Protein AF-A0A970XY81-F1 (afdb_monomer_lite)

pLDDT: mean 92.95, std 6.96, range [43.53, 98.56]

Secondary structure (DSSP, 8-state):
-PPPHHHHHHHHHHHHHHHHHHTTT--HHHHT-HHHHHHIIIIISHHHHHHHH-TT--HHHHHHHHS--TTTHHHHSTTHHHHHHHHHH--TTSSSTTHHHHHHTS-HHHHHHHHTSGGGG-HHHHHHHHHHHHHHHHH-TTS--HHHHHHHHHHHHHHTTTS-GGGS-HHHHHHHHHHHHHHHTT-

Foldseek 3Di:
DQDDQQVVLVVLLVLLVVLQVVCVPDDVVNLVPFVVLLCCCVPVCVVVLCVRAVPVHDPVLCPLQNTQDPPLSLCRHVRSVSNLLCVLQADPPDPDRCQLSCLCSVGPLSVCLQCVAPCNVPSQLSNLLSLLSSVLCVVCVPDDCNVLSNVLSVVVSVVVVVDVCNPPGSVVSNVSSNVSSCVVVVD

Structure (mmCIF, N/CA/C/O backbone):
data_AF-A0A970XY81-F1
#
_entry.id   AF-A0A970XY81-F1
#
loop_
_atom_site.group_PDB
_atom_site.id
_atom_site.type_symbol
_atom_site.label_atom_id
_atom_site.label_alt_id
_atom_site.label_comp_id
_atom_site.label_asym_id
_atom_site.label_entity_id
_atom_site.label_seq_id
_atom_site.pdbx_PDB_ins_code
_atom_site.Cartn_x
_atom_site.Cartn_y
_atom_site.Cartn_z
_atom_site.occupancy
_atom_site.B_iso_or_equiv
_atom_site.auth_seq_id
_atom_site.auth_comp_id
_atom_site.auth_asym_id
_atom_site.auth_atom_id
_atom_site.pdbx_PDB_model_num
ATOM 1 N N . PRO A 1 1 ? 12.210 19.834 -12.069 1.00 43.53 1 PRO A N 1
ATOM 2 C CA . PRO A 1 1 ? 11.728 20.157 -10.705 1.00 43.53 1 PRO A CA 1
ATOM 3 C C . PRO A 1 1 ? 11.113 18.909 -10.079 1.00 43.53 1 PRO A C 1
ATOM 5 O O . PRO A 1 1 ? 10.246 18.303 -10.700 1.00 43.53 1 PRO A O 1
ATOM 8 N N . ASN A 1 2 ? 11.584 18.504 -8.900 1.00 57.25 2 ASN A N 1
ATOM 9 C CA . ASN A 1 2 ? 10.998 17.370 -8.189 1.00 57.25 2 ASN A CA 1
ATOM 10 C C . ASN A 1 2 ? 9.543 17.688 -7.819 1.00 57.25 2 ASN A C 1
ATOM 12 O O . ASN A 1 2 ? 9.293 18.716 -7.192 1.00 57.25 2 ASN A O 1
ATOM 16 N N . ALA A 1 3 ? 8.608 16.815 -8.202 1.00 67.06 3 ALA A N 1
ATOM 17 C CA . ALA A 1 3 ? 7.203 16.932 -7.818 1.00 67.06 3 ALA A CA 1
ATOM 18 C C . ALA A 1 3 ? 7.053 16.943 -6.286 1.00 67.06 3 ALA A C 1
ATOM 20 O O . ALA A 1 3 ? 7.795 16.251 -5.571 1.00 67.06 3 ALA A O 1
ATOM 21 N N . SER A 1 4 ? 6.088 17.716 -5.793 1.00 79.06 4 SER A N 1
ATOM 22 C CA . SER A 1 4 ? 5.695 17.739 -4.383 1.00 79.06 4 SER A CA 1
ATOM 23 C C . SER A 1 4 ? 5.165 16.372 -3.936 1.00 79.06 4 SER A C 1
ATOM 25 O O . SER A 1 4 ? 4.730 15.548 -4.745 1.00 79.06 4 SER A O 1
ATOM 27 N N . ASP A 1 5 ? 5.181 16.101 -2.630 1.00 77.12 5 ASP A N 1
ATOM 28 C CA . ASP A 1 5 ? 4.699 14.814 -2.113 1.00 77.12 5 ASP A CA 1
ATOM 29 C C . ASP A 1 5 ? 3.199 14.596 -2.345 1.00 77.12 5 ASP A C 1
ATOM 31 O O . ASP A 1 5 ? 2.767 13.453 -2.519 1.00 77.12 5 ASP A O 1
ATOM 35 N N . THR A 1 6 ? 2.426 15.681 -2.422 1.00 82.12 6 THR A N 1
ATOM 36 C CA . THR A 1 6 ? 1.007 15.658 -2.790 1.00 82.12 6 THR A CA 1
ATOM 37 C C . THR A 1 6 ? 0.818 15.231 -4.243 1.00 82.12 6 THR A C 1
ATOM 39 O O . THR A 1 6 ? 0.043 14.317 -4.507 1.00 82.12 6 THR A O 1
ATOM 42 N N . GLU A 1 7 ? 1.568 15.819 -5.182 1.00 86.88 7 GLU A N 1
ATOM 43 C CA . GLU A 1 7 ? 1.521 15.429 -6.601 1.00 86.88 7 GLU A CA 1
ATOM 44 C C . GLU A 1 7 ? 1.921 13.964 -6.783 1.00 86.88 7 GLU A C 1
ATOM 46 O O . GLU A 1 7 ? 1.237 13.210 -7.469 1.00 86.88 7 GLU A O 1
ATOM 51 N N . LYS A 1 8 ? 2.970 13.512 -6.086 1.00 86.69 8 LYS A N 1
ATOM 52 C CA . LYS A 1 8 ? 3.377 12.102 -6.121 1.00 86.69 8 LYS A CA 1
ATOM 53 C C . LYS A 1 8 ? 2.285 11.169 -5.605 1.00 86.69 8 LYS A C 1
ATOM 55 O O . LYS A 1 8 ? 2.076 10.123 -6.212 1.00 86.69 8 LYS A O 1
ATOM 60 N N . SER A 1 9 ? 1.610 11.524 -4.513 1.00 88.75 9 SER A N 1
ATOM 61 C CA . SER A 1 9 ? 0.533 10.700 -3.948 1.00 88.75 9 SER A CA 1
ATOM 62 C C . SER A 1 9 ? -0.672 10.644 -4.897 1.00 88.75 9 SER A C 1
ATOM 64 O O . SER A 1 9 ? -1.245 9.577 -5.112 1.00 88.75 9 SER A O 1
ATOM 66 N N . GLN A 1 10 ? -0.985 11.763 -5.558 1.00 92.69 10 GLN A N 1
ATOM 67 C CA . GLN A 1 10 ? -2.021 11.827 -6.588 1.00 92.69 10 GLN A CA 1
ATOM 68 C C . GLN A 1 10 ? -1.675 10.970 -7.816 1.00 92.69 10 GLN A C 1
ATOM 70 O O . GLN A 1 10 ? -2.526 10.226 -8.307 1.00 92.69 10 GLN A O 1
ATOM 75 N N . ASP A 1 11 ? -0.427 11.023 -8.287 1.00 94.12 11 ASP A N 1
ATOM 76 C CA . ASP A 1 11 ? 0.050 10.153 -9.363 1.00 94.12 11 ASP A CA 1
ATOM 77 C C . ASP A 1 11 ? -0.045 8.678 -8.968 1.00 94.12 11 ASP A C 1
ATOM 79 O O . ASP A 1 11 ? -0.472 7.854 -9.773 1.00 94.12 11 ASP A O 1
ATOM 83 N N . ASP A 1 12 ? 0.351 8.318 -7.742 1.00 95.31 12 ASP A N 1
ATOM 84 C CA . ASP A 1 12 ? 0.260 6.937 -7.257 1.00 95.31 12 ASP A CA 1
ATOM 85 C C . ASP A 1 12 ? -1.199 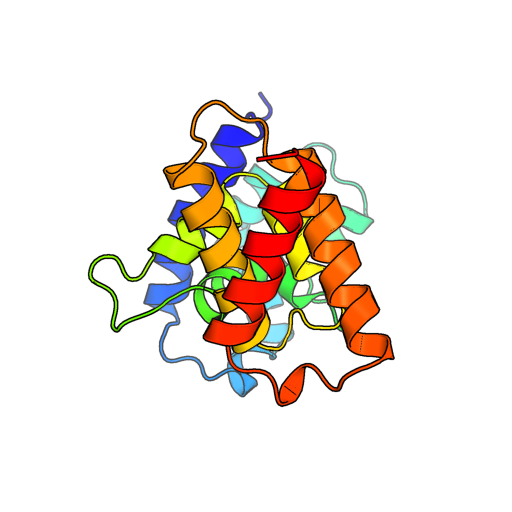6.470 -7.231 1.00 95.31 12 ASP A C 1
ATOM 87 O O . ASP A 1 12 ? -1.467 5.327 -7.596 1.00 95.31 12 ASP A O 1
ATOM 91 N N . LEU A 1 13 ? -2.153 7.340 -6.880 1.00 97.44 13 LEU A N 1
ATOM 92 C CA . LEU A 1 13 ? -3.580 7.016 -6.910 1.00 97.44 13 LEU A CA 1
ATOM 93 C C . LEU A 1 13 ? -4.068 6.740 -8.334 1.00 97.44 13 LEU A C 1
ATOM 95 O O . LEU A 1 13 ? -4.692 5.707 -8.579 1.00 97.44 13 LEU A O 1
ATOM 99 N N . VAL A 1 14 ? -3.765 7.631 -9.280 1.00 97.75 14 VAL A N 1
ATOM 100 C CA . VAL A 1 14 ? -4.150 7.457 -10.691 1.00 97.75 14 VAL A CA 1
ATOM 101 C C . VAL A 1 14 ? -3.512 6.194 -11.269 1.00 97.75 14 VAL A C 1
ATOM 103 O O . VAL A 1 14 ? -4.204 5.360 -11.855 1.00 97.75 14 VAL A O 1
ATOM 106 N N . ASN A 1 15 ? -2.212 6.006 -11.048 1.00 97.81 15 ASN A N 1
ATOM 107 C CA . ASN A 1 15 ? -1.475 4.854 -11.558 1.00 97.81 15 ASN A CA 1
ATOM 108 C C . ASN A 1 15 ? -1.926 3.541 -10.903 1.00 97.81 15 ASN A C 1
ATOM 110 O O . ASN A 1 15 ? -1.983 2.519 -11.581 1.00 97.81 15 ASN A O 1
ATOM 114 N N . THR A 1 16 ? -2.301 3.559 -9.620 1.00 98.44 16 THR A N 1
ATOM 115 C CA . THR A 1 16 ? -2.892 2.405 -8.922 1.00 98.44 16 THR A CA 1
ATOM 116 C C . THR A 1 16 ? -4.211 2.001 -9.566 1.00 98.44 16 THR A C 1
ATOM 118 O O . THR A 1 16 ? -4.383 0.826 -9.885 1.00 98.44 16 THR A O 1
ATOM 121 N N . LYS A 1 17 ? -5.113 2.963 -9.819 1.00 98.38 17 LYS A N 1
ATOM 122 C CA . LYS A 1 17 ? -6.397 2.696 -10.488 1.00 98.38 17 LYS A CA 1
ATOM 123 C C . LYS A 1 17 ? -6.175 2.059 -11.864 1.00 98.38 17 LYS A C 1
ATOM 125 O O . LYS A 1 17 ? -6.703 0.984 -12.133 1.00 98.38 17 LYS A O 1
ATOM 130 N N . LEU A 1 18 ? -5.320 2.669 -12.689 1.00 98.25 18 LEU A N 1
ATOM 131 C CA . LEU A 1 18 ? -5.010 2.186 -14.039 1.00 98.25 18 LEU A CA 1
ATOM 132 C C . LEU A 1 18 ? -4.363 0.796 -14.039 1.00 98.25 18 LEU A C 1
ATOM 134 O O . LEU A 1 18 ? -4.809 -0.096 -14.761 1.00 98.25 18 LEU A O 1
ATOM 138 N N . LEU A 1 19 ? -3.309 0.602 -13.240 1.00 98.38 19 LEU A N 1
ATOM 139 C CA . LEU A 1 19 ? -2.558 -0.649 -13.244 1.00 98.38 19 LEU A CA 1
ATOM 140 C C . LEU A 1 19 ? -3.380 -1.794 -12.650 1.00 98.38 19 LEU A C 1
ATOM 142 O O . LEU A 1 19 ? -3.388 -2.892 -13.206 1.00 98.38 19 LEU A O 1
ATOM 146 N N . TYR A 1 20 ? -4.072 -1.557 -11.534 1.00 98.31 20 TYR A N 1
ATOM 147 C CA . TYR A 1 20 ? -4.880 -2.600 -10.918 1.00 98.31 20 TYR A CA 1
ATOM 148 C C . TYR A 1 20 ? -6.058 -2.996 -11.806 1.00 98.31 20 TYR A C 1
ATOM 150 O O . TYR A 1 20 ? -6.298 -4.189 -11.943 1.00 98.31 20 TYR A O 1
ATOM 158 N N . ASP A 1 21 ? -6.739 -2.058 -12.477 1.00 97.75 21 ASP A N 1
ATOM 159 C CA . ASP A 1 21 ? -7.804 -2.422 -13.422 1.00 97.75 21 ASP A CA 1
ATOM 160 C C . ASP A 1 21 ? -7.266 -3.187 -14.645 1.00 97.75 21 ASP A C 1
ATOM 162 O O . ASP A 1 21 ? -7.872 -4.178 -15.054 1.00 97.75 21 ASP A O 1
ATOM 166 N N . ALA A 1 22 ? -6.100 -2.810 -15.184 1.00 97.75 22 ALA A N 1
ATOM 167 C CA . ALA A 1 22 ? -5.477 -3.517 -16.310 1.00 97.75 22 ALA A CA 1
ATOM 168 C C . ALA A 1 22 ? -5.061 -4.961 -15.967 1.00 97.75 22 ALA A C 1
ATOM 170 O O . ALA A 1 22 ? -5.100 -5.844 -16.822 1.00 97.75 22 ALA A O 1
ATOM 171 N N . PHE A 1 23 ? -4.681 -5.210 -14.712 1.00 97.31 23 PHE A N 1
ATOM 172 C CA . PHE A 1 23 ? -4.215 -6.510 -14.220 1.00 97.31 23 PHE A CA 1
ATOM 173 C C . PHE A 1 23 ? -5.152 -7.116 -13.163 1.00 97.31 23 PHE A C 1
ATOM 175 O O . PHE A 1 23 ? -4.732 -7.930 -12.337 1.00 97.31 23 PHE A O 1
ATOM 182 N N . LYS A 1 24 ? -6.435 -6.739 -13.175 1.00 95.25 24 LYS A N 1
ATOM 183 C CA . LYS A 1 24 ? -7.404 -7.080 -12.117 1.00 95.25 24 LYS A CA 1
ATOM 184 C C . LYS A 1 24 ? -7.677 -8.572 -11.991 1.00 95.25 24 LYS A C 1
ATOM 186 O O . LYS A 1 24 ? -8.076 -9.053 -10.937 1.00 95.25 24 LYS A O 1
ATOM 191 N N . THR A 1 25 ? -7.466 -9.304 -13.080 1.00 96.50 25 THR A N 1
ATOM 192 C CA . THR A 1 25 ? -7.660 -10.753 -13.155 1.00 96.50 25 THR A CA 1
ATOM 193 C C . THR A 1 25 ? -6.488 -11.544 -12.581 1.00 96.50 25 THR A C 1
ATOM 195 O O . THR A 1 25 ? -6.582 -12.767 -12.486 1.00 96.50 25 THR A O 1
ATOM 198 N N . LEU A 1 26 ? -5.374 -10.891 -12.223 1.00 97.19 26 LEU A N 1
ATOM 199 C CA . LEU A 1 26 ? -4.268 -11.574 -11.567 1.00 97.19 26 LEU A CA 1
ATOM 200 C C . LEU A 1 26 ? -4.707 -12.103 -10.205 1.00 97.19 26 LEU A C 1
ATOM 202 O O . LEU A 1 26 ? -5.242 -11.383 -9.363 1.00 97.19 26 LEU A O 1
ATOM 206 N N . THR A 1 27 ? -4.409 -13.373 -9.962 1.00 96.25 27 THR A N 1
ATOM 207 C CA . THR A 1 27 ? -4.491 -13.932 -8.615 1.00 96.25 27 THR A CA 1
ATOM 208 C C . THR A 1 27 ? -3.324 -13.425 -7.763 1.00 96.25 27 THR A C 1
ATOM 210 O O . THR A 1 27 ? -2.255 -13.116 -8.300 1.00 96.25 27 THR A O 1
ATOM 213 N N . PRO A 1 28 ? -3.453 -13.418 -6.426 1.00 94.06 28 PRO A N 1
ATOM 214 C CA . PRO A 1 28 ? -2.356 -13.036 -5.534 1.00 94.06 28 PRO A CA 1
ATOM 215 C C . PRO A 1 28 ? -1.119 -13.900 -5.756 1.00 94.06 28 PRO A C 1
ATOM 217 O O . PRO A 1 28 ? -0.001 -13.399 -5.765 1.00 94.06 28 PRO A 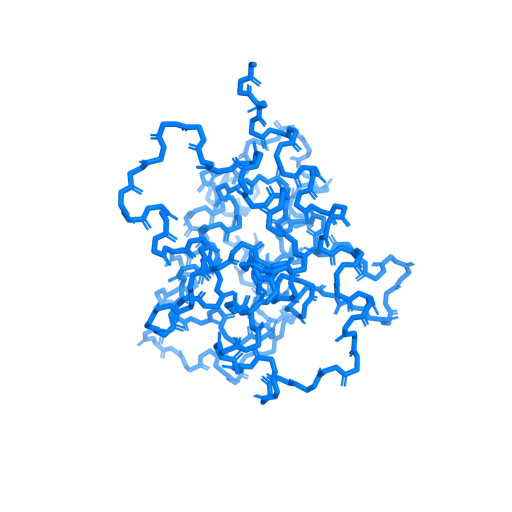O 1
ATOM 220 N N . LEU A 1 29 ? -1.322 -15.195 -6.023 1.00 94.56 29 LEU A N 1
ATOM 221 C CA . LEU A 1 29 ? -0.241 -16.119 -6.341 1.00 94.56 29 LEU A CA 1
ATOM 222 C C . LEU A 1 29 ? 0.531 -15.661 -7.586 1.00 94.56 29 LEU A C 1
ATOM 224 O O . LEU A 1 29 ? 1.754 -15.568 -7.547 1.00 94.56 29 LEU A O 1
ATOM 228 N N . GLN A 1 30 ? -0.156 -15.296 -8.669 1.00 96.44 30 GLN A N 1
ATOM 229 C CA . GLN A 1 30 ? 0.509 -14.772 -9.868 1.00 96.44 30 GLN A CA 1
ATOM 230 C C . GLN A 1 30 ? 1.182 -13.420 -9.602 1.00 96.44 30 GLN A C 1
ATOM 232 O O . GLN A 1 30 ? 2.313 -13.199 -10.033 1.00 96.44 30 GLN A O 1
ATOM 237 N N . ALA A 1 31 ? 0.529 -12.543 -8.840 1.00 95.81 31 ALA A N 1
ATOM 238 C CA . ALA A 1 31 ? 1.046 -11.227 -8.484 1.00 95.81 31 ALA A CA 1
ATOM 239 C C . ALA A 1 31 ? 2.232 -11.263 -7.502 1.00 95.81 31 ALA A C 1
ATOM 241 O O . ALA A 1 31 ? 2.873 -10.240 -7.280 1.00 95.81 31 ALA A O 1
ATOM 242 N N . THR A 1 32 ? 2.590 -12.419 -6.939 1.00 94.44 32 THR A N 1
ATOM 243 C CA . THR A 1 32 ? 3.858 -12.585 -6.200 1.00 94.44 32 THR A CA 1
ATOM 244 C C . THR A 1 32 ? 5.050 -12.910 -7.110 1.00 94.44 32 THR A C 1
ATOM 246 O O . THR A 1 32 ? 6.191 -12.944 -6.645 1.00 94.44 32 THR A O 1
ATOM 249 N N . ASN A 1 33 ? 4.839 -13.104 -8.420 1.00 95.75 33 ASN A N 1
ATOM 250 C CA . ASN A 1 33 ? 5.920 -13.364 -9.368 1.00 95.75 33 ASN A CA 1
ATOM 251 C C . ASN A 1 33 ? 6.823 -12.130 -9.560 1.00 95.75 33 ASN A C 1
ATOM 253 O O . ASN A 1 33 ? 6.566 -11.251 -10.385 1.00 95.75 33 ASN A O 1
ATOM 257 N N . LYS A 1 34 ? 7.952 -12.119 -8.846 1.00 96.75 34 LYS A N 1
ATOM 258 C CA . LYS A 1 34 ? 8.971 -11.059 -8.900 1.00 96.75 34 LYS A CA 1
ATOM 259 C C . LYS A 1 34 ? 9.525 -10.764 -10.297 1.00 96.75 34 LYS A C 1
ATOM 261 O O . LYS A 1 34 ? 9.898 -9.623 -10.577 1.00 96.75 34 LYS A O 1
ATOM 266 N N . TYR A 1 35 ? 9.605 -11.770 -11.167 1.00 96.88 35 TYR A N 1
ATOM 267 C CA . TYR A 1 35 ? 10.195 -11.619 -12.498 1.00 96.88 35 TYR A CA 1
ATOM 268 C C . TYR A 1 35 ? 9.271 -10.844 -13.431 1.00 96.88 35 TYR A C 1
ATOM 270 O O . TYR A 1 35 ? 9.752 -10.019 -14.202 1.00 96.88 35 TYR A O 1
ATOM 278 N N . MET A 1 36 ? 7.956 -11.047 -13.306 1.00 97.62 36 MET A N 1
ATOM 279 C CA . MET A 1 36 ? 6.956 -10.296 -14.062 1.00 97.62 36 MET A CA 1
ATOM 280 C C . MET A 1 36 ? 7.070 -8.800 -13.761 1.00 97.62 36 MET A C 1
ATOM 282 O O . MET A 1 36 ? 7.231 -7.998 -14.675 1.00 97.62 36 MET A O 1
ATOM 286 N N . TRP A 1 37 ? 7.078 -8.423 -12.480 1.00 98.12 37 TRP A N 1
ATOM 287 C CA . TRP A 1 37 ? 7.189 -7.018 -12.081 1.00 98.12 37 TRP A CA 1
ATOM 288 C C . TRP A 1 37 ? 8.525 -6.392 -12.453 1.00 98.12 37 TRP A C 1
ATOM 290 O O . TRP A 1 37 ? 8.564 -5.254 -12.916 1.00 98.12 37 TRP A O 1
ATOM 300 N N . SER A 1 38 ? 9.616 -7.148 -12.310 1.00 98.19 38 SER A N 1
ATOM 301 C CA . SER A 1 38 ? 10.936 -6.676 -12.725 1.00 98.19 38 SER A CA 1
ATOM 302 C C . SER A 1 38 ? 10.972 -6.441 -14.239 1.00 98.19 38 SER A C 1
ATOM 304 O O . SER A 1 38 ? 11.421 -5.387 -14.676 1.00 98.19 38 SER A O 1
ATOM 306 N N . TYR A 1 39 ? 10.434 -7.358 -15.048 1.00 98.56 39 TYR A N 1
ATOM 307 C CA . TYR A 1 39 ? 10.325 -7.176 -16.498 1.00 98.56 39 TYR A CA 1
ATOM 308 C C . TYR A 1 39 ? 9.490 -5.942 -16.861 1.00 98.56 39 TYR A C 1
ATOM 310 O O . TYR A 1 39 ? 9.932 -5.111 -17.654 1.00 98.56 39 TYR A O 1
ATOM 318 N N . LEU A 1 40 ? 8.317 -5.778 -16.242 1.00 98.44 40 LEU A N 1
ATOM 319 C CA . LEU A 1 40 ? 7.457 -4.618 -16.477 1.00 98.44 40 LEU A CA 1
ATOM 320 C C . LEU A 1 40 ? 8.172 -3.304 -16.138 1.00 98.44 40 LEU A C 1
ATOM 322 O O . LEU A 1 40 ? 8.101 -2.367 -16.926 1.00 98.44 40 LEU A O 1
ATOM 326 N N . ALA A 1 41 ? 8.913 -3.249 -15.029 1.00 98.38 41 ALA A N 1
ATOM 327 C CA . ALA A 1 41 ? 9.683 -2.069 -14.639 1.00 98.38 41 ALA A CA 1
ATOM 328 C C . ALA A 1 41 ? 10.855 -1.768 -15.594 1.00 98.38 41 ALA A C 1
ATOM 330 O O . ALA A 1 41 ? 11.146 -0.605 -15.853 1.00 98.38 41 ALA A O 1
ATOM 331 N N . HIS A 1 42 ? 11.527 -2.792 -16.129 1.00 98.19 42 HIS A N 1
ATOM 332 C CA . HIS A 1 42 ? 12.694 -2.617 -17.003 1.00 98.19 42 HIS A CA 1
ATOM 333 C C . HIS A 1 42 ? 12.351 -2.373 -18.471 1.00 98.19 42 HIS A C 1
ATOM 335 O O . HIS A 1 42 ? 13.156 -1.771 -19.181 1.00 98.19 42 HIS A O 1
ATOM 341 N N . VAL A 1 43 ? 11.217 -2.895 -18.939 1.00 98.25 43 VAL A N 1
ATOM 342 C CA . VAL A 1 43 ? 10.906 -2.981 -20.370 1.00 98.25 43 VAL A CA 1
ATOM 343 C C . VAL A 1 43 ? 9.656 -2.188 -20.710 1.00 98.25 43 VAL A C 1
ATOM 345 O O . VAL A 1 43 ? 9.728 -1.269 -21.516 1.00 98.25 43 VAL A O 1
ATOM 348 N N . VAL A 1 44 ? 8.519 -2.513 -20.092 1.00 98.12 44 VAL A N 1
ATOM 349 C CA . VAL A 1 44 ? 7.217 -1.954 -20.497 1.00 98.12 44 VAL A CA 1
ATOM 350 C C . VAL A 1 44 ? 7.016 -0.536 -19.966 1.00 98.12 44 VAL A C 1
ATOM 352 O O . VAL A 1 44 ? 6.599 0.349 -20.702 1.00 98.12 44 VAL A O 1
ATOM 355 N N . PHE A 1 45 ? 7.348 -0.306 -18.697 1.00 98.12 45 PHE A N 1
ATOM 356 C CA . PHE A 1 45 ? 7.145 0.966 -17.998 1.00 98.12 45 PHE A CA 1
ATOM 357 C C . PHE A 1 45 ? 8.466 1.655 -17.645 1.00 98.12 45 PHE A C 1
ATOM 359 O O . PHE A 1 45 ? 8.524 2.469 -16.725 1.00 98.12 45 PHE A O 1
ATOM 366 N N . LYS A 1 46 ? 9.538 1.330 -18.375 1.00 97.81 46 LYS A N 1
ATOM 367 C CA . LYS A 1 46 ? 10.894 1.826 -18.120 1.00 97.81 46 LYS A CA 1
ATOM 368 C C . LYS A 1 46 ? 10.946 3.345 -17.994 1.00 97.81 46 LYS A C 1
ATOM 370 O O . LYS A 1 46 ? 11.525 3.856 -17.039 1.00 97.81 46 LYS A O 1
ATOM 375 N N . ASP A 1 47 ? 10.320 4.053 -18.928 1.00 97.44 47 ASP A N 1
ATOM 376 C CA . ASP A 1 47 ? 10.382 5.514 -18.981 1.00 97.44 47 ASP A CA 1
ATOM 377 C C . ASP A 1 47 ? 9.689 6.156 -17.776 1.00 97.44 47 ASP A C 1
ATOM 379 O O . ASP A 1 47 ? 10.207 7.115 -17.208 1.00 97.44 47 ASP A O 1
ATOM 383 N N . TYR A 1 48 ? 8.579 5.572 -17.313 1.00 96.12 48 TYR A N 1
ATOM 384 C CA . TYR A 1 48 ? 7.921 5.984 -16.073 1.00 96.12 48 TYR A CA 1
ATOM 385 C C . TYR A 1 48 ? 8.838 5.787 -14.857 1.00 96.12 48 TYR A C 1
ATOM 387 O O . TYR A 1 48 ? 9.017 6.709 -14.059 1.00 96.12 48 TYR A O 1
ATOM 395 N N . VAL A 1 49 ? 9.464 4.609 -14.728 1.00 96.81 49 VAL A N 1
ATOM 396 C CA . VAL A 1 49 ? 10.357 4.316 -13.594 1.00 96.81 49 VAL A CA 1
ATOM 397 C C . VAL A 1 49 ? 11.577 5.245 -13.597 1.00 96.81 49 VAL A C 1
ATOM 399 O O . VAL A 1 49 ? 11.965 5.763 -12.546 1.00 96.81 49 VAL A O 1
ATOM 402 N N . ILE A 1 50 ? 12.157 5.502 -14.774 1.00 96.19 50 ILE A N 1
ATOM 403 C CA . ILE A 1 50 ? 13.283 6.427 -14.934 1.00 96.19 50 ILE A CA 1
ATOM 404 C C . ILE A 1 50 ? 12.871 7.851 -14.573 1.00 96.19 50 ILE A C 1
ATOM 406 O O . ILE A 1 50 ? 13.498 8.459 -13.706 1.00 96.19 50 ILE A O 1
ATOM 410 N N . GLY A 1 51 ? 11.804 8.359 -15.190 1.00 94.81 51 GLY A N 1
ATOM 411 C CA . GLY A 1 51 ? 11.360 9.737 -15.004 1.00 94.81 51 GLY A CA 1
ATOM 412 C C . GLY A 1 51 ? 10.987 10.062 -13.559 1.00 94.81 51 GLY A C 1
ATOM 413 O O . GLY A 1 51 ? 11.198 11.185 -13.112 1.00 94.81 51 GLY A O 1
ATOM 414 N N . ARG A 1 52 ? 10.474 9.083 -12.805 1.00 92.69 52 ARG A N 1
ATOM 415 C CA . ARG A 1 52 ? 9.991 9.305 -11.438 1.00 92.69 52 ARG A CA 1
ATOM 416 C C . ARG A 1 52 ? 11.040 9.096 -10.347 1.00 92.69 52 ARG A C 1
ATOM 418 O O . ARG A 1 52 ? 10.957 9.758 -9.315 1.00 92.69 52 ARG A O 1
ATOM 425 N N . TRP A 1 53 ? 11.995 8.179 -10.528 1.00 93.38 53 TRP A N 1
ATOM 426 C CA . TRP A 1 53 ? 12.922 7.799 -9.449 1.00 93.38 53 TRP A CA 1
ATOM 427 C C . TRP A 1 53 ? 14.409 7.886 -9.788 1.00 93.38 53 TRP A C 1
ATOM 429 O O . TRP A 1 53 ? 15.207 7.749 -8.862 1.00 93.38 53 TRP A O 1
ATOM 439 N N . MET A 1 54 ? 14.808 8.064 -11.053 1.00 94.94 54 MET A N 1
ATOM 440 C CA . MET A 1 54 ? 16.225 7.947 -11.440 1.00 94.94 54 MET A CA 1
ATOM 441 C C . MET A 1 54 ? 17.011 9.257 -11.418 1.00 94.94 54 MET A C 1
ATOM 443 O O . MET A 1 54 ? 18.233 9.231 -11.574 1.00 94.94 54 MET A O 1
ATOM 447 N N . GLU A 1 55 ? 16.361 10.389 -11.148 1.00 93.44 55 GLU A N 1
ATOM 448 C CA . GLU A 1 55 ? 17.068 11.645 -10.900 1.00 93.44 55 GLU A CA 1
ATOM 449 C C . GLU A 1 55 ? 17.934 11.518 -9.633 1.00 93.44 55 GLU A C 1
ATOM 451 O O . GLU A 1 55 ? 17.426 11.414 -8.517 1.00 93.44 55 GLU A O 1
ATOM 456 N N . ASN A 1 56 ? 19.262 11.493 -9.809 1.00 92.50 56 ASN A N 1
ATOM 457 C CA . ASN A 1 56 ? 20.253 11.320 -8.736 1.00 92.50 56 ASN A CA 1
ATOM 458 C C . ASN A 1 56 ? 20.027 10.064 -7.866 1.00 92.50 56 ASN A C 1
ATOM 460 O O . ASN A 1 56 ? 20.273 10.071 -6.655 1.00 92.50 56 ASN A O 1
ATOM 464 N N . ALA A 1 57 ? 19.548 8.975 -8.476 1.00 93.00 57 ALA A N 1
ATOM 465 C CA . ALA A 1 57 ? 19.257 7.742 -7.757 1.00 93.00 57 ALA A CA 1
ATOM 466 C C . ALA A 1 57 ? 20.500 7.111 -7.123 1.00 93.00 57 ALA A C 1
ATOM 468 O O . ALA A 1 57 ? 21.555 6.964 -7.739 1.00 93.00 57 ALA A O 1
ATOM 469 N N . ARG A 1 58 ? 20.328 6.645 -5.884 1.00 95.31 58 ARG A N 1
ATOM 470 C CA . ARG A 1 58 ? 21.289 5.767 -5.213 1.00 95.31 58 ARG A CA 1
ATOM 471 C C . ARG A 1 58 ? 21.103 4.334 -5.702 1.00 95.31 58 ARG A C 1
ATOM 473 O O . ARG A 1 58 ? 20.008 3.950 -6.110 1.00 95.31 58 ARG A O 1
ATOM 480 N N . GLU A 1 59 ? 22.136 3.512 -5.545 1.00 95.19 59 GLU A N 1
ATOM 481 C CA . GLU A 1 59 ? 22.091 2.085 -5.892 1.00 95.19 59 GLU A CA 1
ATOM 482 C C . GLU A 1 59 ? 20.882 1.369 -5.269 1.00 95.19 59 GLU A C 1
ATOM 484 O O . GLU A 1 59 ? 20.204 0.593 -5.940 1.00 95.19 59 GLU A O 1
ATOM 489 N N . ASN A 1 60 ? 20.555 1.674 -4.007 1.00 93.88 60 ASN A N 1
ATOM 490 C CA . ASN A 1 60 ? 19.399 1.070 -3.349 1.00 93.88 60 ASN A CA 1
ATOM 491 C C . ASN A 1 60 ? 18.072 1.450 -4.023 1.00 93.88 60 ASN A C 1
ATOM 493 O O . ASN A 1 60 ? 17.214 0.592 -4.172 1.00 93.88 60 ASN A O 1
ATOM 497 N N . THR A 1 61 ? 17.919 2.696 -4.484 1.00 95.19 61 THR A N 1
ATOM 498 C CA . THR A 1 61 ? 16.727 3.137 -5.228 1.00 95.19 61 THR A CA 1
ATOM 499 C C . THR A 1 61 ? 16.590 2.372 -6.540 1.00 95.19 61 THR A C 1
ATOM 501 O O . THR A 1 61 ? 15.493 1.955 -6.897 1.00 95.19 61 THR A O 1
ATOM 504 N N . ILE A 1 62 ? 17.700 2.142 -7.247 1.00 95.62 62 ILE A N 1
ATOM 505 C CA . ILE A 1 62 ? 17.697 1.333 -8.471 1.00 95.62 62 ILE A CA 1
ATOM 506 C C . ILE A 1 62 ? 17.243 -0.090 -8.133 1.00 95.62 62 ILE A C 1
ATOM 508 O O . ILE A 1 62 ? 16.296 -0.589 -8.737 1.00 95.62 62 ILE A O 1
ATOM 512 N N . LYS A 1 63 ? 17.858 -0.718 -7.122 1.00 95.94 63 LYS A N 1
ATOM 513 C CA . LYS A 1 63 ? 17.515 -2.079 -6.687 1.00 95.94 63 LYS A CA 1
ATOM 514 C C . LYS A 1 63 ? 16.037 -2.217 -6.332 1.00 95.94 63 LYS A C 1
ATOM 516 O O . LYS A 1 63 ? 15.390 -3.132 -6.827 1.00 95.94 63 LYS A O 1
ATOM 521 N N . THR A 1 64 ? 15.501 -1.317 -5.514 1.00 95.44 64 THR A N 1
ATOM 522 C CA . THR A 1 64 ? 14.128 -1.433 -5.010 1.00 95.44 64 THR A CA 1
ATOM 523 C C . THR A 1 64 ? 13.075 -1.042 -6.036 1.00 95.44 64 THR A C 1
ATOM 525 O O . THR A 1 64 ? 12.001 -1.623 -6.023 1.00 95.44 64 THR A O 1
ATOM 528 N N . ARG A 1 65 ? 13.347 -0.098 -6.949 1.00 96.88 65 ARG A N 1
ATOM 529 C CA . ARG A 1 65 ? 12.348 0.342 -7.941 1.00 96.88 65 ARG A CA 1
ATOM 530 C C . ARG A 1 65 ? 12.298 -0.540 -9.182 1.00 96.88 65 ARG A C 1
ATOM 532 O O . ARG A 1 65 ? 11.207 -0.755 -9.706 1.00 96.88 65 ARG A O 1
ATOM 539 N N . PHE A 1 66 ? 13.430 -1.090 -9.616 1.00 97.75 66 PHE A N 1
ATOM 540 C CA . PHE A 1 66 ? 13.498 -1.949 -10.801 1.00 97.75 66 PHE A CA 1
ATOM 541 C C . PHE A 1 66 ? 13.331 -3.442 -10.504 1.00 97.75 66 PHE A C 1
ATOM 543 O O . PHE A 1 66 ? 12.848 -4.179 -11.363 1.00 97.75 66 PHE A O 1
ATOM 550 N N . PHE A 1 67 ? 13.684 -3.900 -9.303 1.00 97.62 67 PHE A N 1
ATOM 551 C CA . PHE A 1 67 ? 13.609 -5.310 -8.924 1.00 97.62 67 PHE A CA 1
ATOM 552 C C . PHE A 1 67 ? 12.690 -5.508 -7.721 1.00 97.62 67 PHE A C 1
ATOM 554 O O . PHE A 1 67 ? 12.466 -4.598 -6.931 1.00 97.62 67 PHE A O 1
ATOM 561 N N . VAL A 1 68 ? 12.164 -6.720 -7.571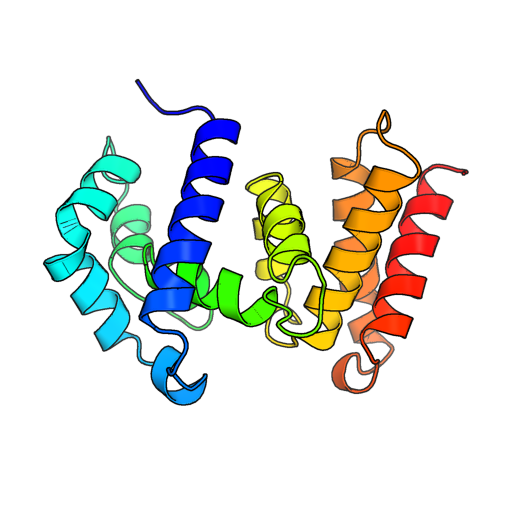 1.00 96.31 68 VAL A N 1
ATOM 562 C CA . VAL A 1 68 ? 11.479 -7.157 -6.347 1.00 96.31 68 VA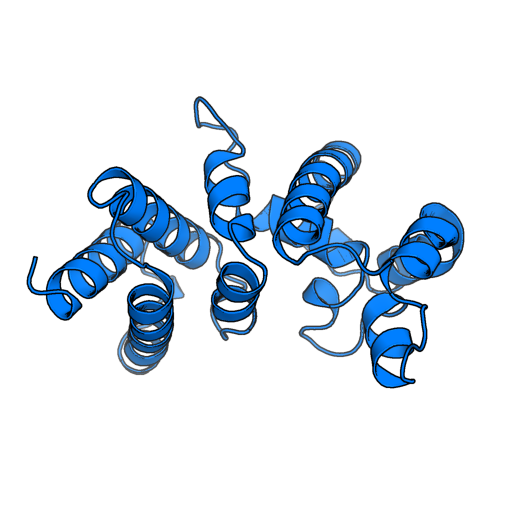L A CA 1
ATOM 563 C C . VAL A 1 68 ? 12.491 -7.946 -5.514 1.00 96.31 68 VAL A C 1
ATOM 565 O O . VAL A 1 68 ? 12.847 -9.078 -5.859 1.00 96.31 68 VAL A O 1
ATOM 568 N N . VAL A 1 69 ? 12.987 -7.329 -4.439 1.00 90.31 69 VAL A N 1
ATOM 569 C CA . VAL A 1 69 ? 14.028 -7.888 -3.563 1.00 90.31 69 VAL A CA 1
ATOM 570 C C . VAL A 1 69 ? 13.452 -8.173 -2.177 1.00 90.31 69 VAL A C 1
ATOM 572 O O . VAL A 1 69 ? 12.870 -7.299 -1.547 1.00 90.31 69 VAL A O 1
ATOM 575 N N . GLY A 1 70 ? 13.640 -9.396 -1.679 1.00 83.88 70 GLY A N 1
ATOM 576 C CA . GLY A 1 70 ? 13.149 -9.797 -0.359 1.00 83.88 70 GLY A CA 1
ATOM 577 C C . GLY A 1 70 ? 11.624 -9.943 -0.278 1.00 83.88 70 GLY A C 1
ATOM 578 O O . GLY A 1 70 ? 10.923 -9.948 -1.289 1.00 83.88 70 GLY A O 1
ATOM 579 N N . LYS A 1 71 ? 11.121 -10.105 0.951 1.00 72.50 71 LYS A N 1
ATOM 580 C CA . LYS A 1 71 ? 9.696 -10.348 1.239 1.00 72.50 71 LYS A CA 1
ATOM 581 C C . LYS A 1 71 ? 8.804 -9.109 1.068 1.00 72.50 71 LYS A C 1
ATOM 583 O O . LYS A 1 71 ? 7.611 -9.265 0.822 1.00 72.50 71 LYS A O 1
ATOM 588 N N . ASP A 1 72 ? 9.380 -7.915 1.197 1.00 80.19 72 ASP A N 1
ATOM 589 C CA . ASP A 1 72 ? 8.663 -6.632 1.136 1.00 80.19 72 ASP A CA 1
ATOM 590 C C . ASP A 1 72 ? 8.858 -5.941 -0.228 1.00 80.19 72 ASP A C 1
ATOM 592 O O . ASP A 1 72 ? 8.165 -4.986 -0.569 1.00 80.19 72 ASP A O 1
ATOM 596 N N . GLY A 1 73 ? 9.705 -6.518 -1.092 1.00 90.38 73 GLY A N 1
ATOM 597 C CA . GLY A 1 73 ? 10.030 -5.984 -2.413 1.00 90.38 73 GLY A CA 1
ATOM 598 C C . GLY A 1 73 ? 8.835 -5.795 -3.354 1.00 90.38 73 GLY A C 1
ATOM 599 O O . GLY A 1 73 ? 8.946 -5.075 -4.343 1.00 90.38 73 GLY A O 1
ATOM 600 N N . LEU A 1 74 ? 7.696 -6.438 -3.076 1.00 94.25 74 LEU A N 1
ATOM 601 C CA . LEU A 1 74 ? 6.459 -6.268 -3.843 1.00 94.25 74 LEU A CA 1
ATOM 602 C C . LEU A 1 74 ? 5.811 -4.894 -3.621 1.00 94.25 74 LEU A C 1
ATOM 604 O O . LEU A 1 74 ? 5.157 -4.398 -4.537 1.00 94.25 74 LEU A O 1
ATOM 608 N N . PHE A 1 75 ? 6.013 -4.290 -2.449 1.00 93.50 75 PHE A N 1
ATOM 609 C CA . PHE A 1 75 ? 5.551 -2.940 -2.116 1.00 93.50 75 PHE A CA 1
ATOM 610 C C . PHE A 1 75 ? 6.603 -1.863 -2.419 1.00 93.50 75 PHE A C 1
ATOM 612 O O . PHE A 1 75 ? 6.273 -0.684 -2.541 1.00 93.50 75 PHE A O 1
ATOM 619 N N . ASP A 1 76 ? 7.853 -2.274 -2.633 1.00 93.38 76 ASP A N 1
ATOM 620 C CA . ASP A 1 76 ? 8.933 -1.386 -3.052 1.00 93.38 76 ASP A CA 1
ATOM 621 C C . ASP A 1 76 ? 9.056 -1.236 -4.571 1.00 93.38 76 ASP A C 1
ATOM 623 O O . ASP A 1 76 ? 9.344 -0.141 -5.068 1.00 93.38 76 ASP A O 1
ATOM 627 N N . ASN A 1 77 ? 8.843 -2.308 -5.334 1.00 97.31 77 ASN A N 1
ATOM 628 C CA . ASN A 1 77 ? 8.971 -2.248 -6.785 1.00 97.31 77 ASN A CA 1
ATOM 629 C C . ASN A 1 77 ? 7.990 -1.233 -7.383 1.00 97.31 77 ASN A C 1
ATOM 631 O O . ASN A 1 77 ? 6.809 -1.220 -7.041 1.00 97.31 77 ASN A O 1
ATOM 635 N N . ALA A 1 78 ? 8.491 -0.397 -8.299 1.00 97.06 78 ALA A N 1
ATOM 636 C CA . ALA A 1 78 ? 7.779 0.767 -8.821 1.00 97.06 78 ALA A CA 1
ATOM 637 C C . ALA A 1 78 ? 6.420 0.436 -9.450 1.00 97.06 78 ALA A C 1
ATOM 639 O O . ALA A 1 78 ? 5.507 1.254 -9.392 1.00 97.06 78 ALA A O 1
ATOM 640 N N . ILE A 1 79 ? 6.295 -0.755 -10.039 1.00 98.19 79 ILE A N 1
ATOM 641 C CA . ILE A 1 79 ? 5.085 -1.199 -10.732 1.00 98.19 79 ILE A CA 1
ATOM 642 C C . ILE A 1 79 ? 4.263 -2.109 -9.824 1.00 98.19 79 ILE A C 1
ATOM 644 O O . ILE A 1 79 ? 3.085 -1.851 -9.601 1.00 98.19 79 ILE A O 1
ATOM 648 N N . SER A 1 80 ? 4.893 -3.131 -9.239 1.00 97.56 80 SER A N 1
ATOM 649 C CA . SER A 1 80 ? 4.230 -4.086 -8.341 1.00 97.56 80 SER A CA 1
ATOM 650 C C . SER A 1 80 ? 3.436 -3.386 -7.238 1.00 97.56 80 SER A C 1
ATOM 652 O O . SER A 1 80 ? 2.288 -3.749 -6.983 1.00 97.56 80 SER A O 1
ATOM 654 N N . ARG A 1 81 ? 4.014 -2.346 -6.618 1.00 95.94 81 ARG A N 1
ATOM 655 C CA . ARG A 1 81 ? 3.385 -1.637 -5.499 1.00 95.94 81 ARG A CA 1
ATOM 656 C C . ARG A 1 81 ? 2.009 -1.087 -5.849 1.00 95.94 81 ARG A C 1
ATOM 658 O O . ARG A 1 81 ? 1.099 -1.195 -5.043 1.00 95.94 81 ARG A O 1
ATOM 665 N N . LEU A 1 82 ? 1.840 -0.573 -7.066 1.00 97.69 82 LEU A N 1
ATOM 666 C CA . LEU A 1 82 ? 0.586 0.009 -7.536 1.00 97.69 82 LEU A CA 1
ATOM 667 C C . LEU A 1 82 ? -0.500 -1.069 -7.644 1.00 97.69 82 LEU A C 1
ATOM 669 O O . LEU A 1 82 ? -1.639 -0.846 -7.248 1.00 97.69 82 LEU A O 1
ATOM 673 N N . TRP A 1 83 ? -0.144 -2.272 -8.106 1.00 97.88 83 TRP A N 1
ATOM 674 C CA . TRP A 1 83 ? -1.086 -3.389 -8.135 1.00 97.88 83 TRP A CA 1
ATOM 675 C C . TRP A 1 83 ? -1.460 -3.830 -6.719 1.00 97.88 83 TRP A C 1
ATOM 677 O O . TRP A 1 83 ? -2.639 -4.014 -6.428 1.00 97.88 83 TRP A O 1
ATOM 687 N N . TRP A 1 84 ? -0.480 -3.952 -5.817 1.00 96.25 84 TRP A N 1
ATOM 688 C CA . TRP A 1 84 ? -0.739 -4.370 -4.438 1.00 96.25 84 TRP A CA 1
ATOM 689 C C . TRP A 1 84 ? -1.541 -3.341 -3.642 1.00 96.25 84 TRP A C 1
ATOM 691 O O . TRP A 1 84 ? -2.420 -3.743 -2.883 1.00 96.25 84 TRP A O 1
ATOM 701 N N . PHE A 1 85 ? -1.315 -2.042 -3.853 1.00 96.88 85 PHE A N 1
ATOM 702 C CA . PHE A 1 85 ? -2.132 -0.975 -3.268 1.00 96.88 85 PHE A CA 1
ATOM 703 C C . PHE A 1 85 ? -3.592 -1.122 -3.690 1.00 96.88 85 PHE A C 1
ATOM 705 O O . PHE A 1 85 ? -4.476 -1.122 -2.833 1.00 96.88 85 PHE A O 1
ATOM 712 N N . GLY A 1 86 ? -3.847 -1.330 -4.985 1.00 97.06 86 GLY A N 1
ATOM 713 C CA . GLY A 1 86 ? -5.188 -1.622 -5.489 1.00 97.06 86 GLY A CA 1
ATOM 714 C C . GLY A 1 86 ? -5.758 -2.900 -4.874 1.00 97.06 86 GLY A C 1
ATOM 715 O O . GLY A 1 86 ? -6.854 -2.886 -4.328 1.00 97.06 86 GLY A O 1
ATOM 716 N N . TYR A 1 87 ? -4.989 -3.987 -4.854 1.00 96.50 87 TYR A N 1
ATOM 717 C CA . TYR A 1 87 ? -5.434 -5.282 -4.341 1.00 96.50 87 TYR A CA 1
ATOM 718 C C . TYR A 1 87 ? -5.891 -5.236 -2.878 1.00 96.50 87 TYR A C 1
ATOM 720 O O . TYR A 1 87 ? -6.908 -5.849 -2.542 1.00 96.50 87 TYR A O 1
ATOM 728 N N . ILE A 1 88 ? -5.158 -4.547 -1.999 1.00 95.06 88 ILE A N 1
ATOM 729 C CA . ILE A 1 88 ? -5.479 -4.509 -0.564 1.00 95.06 88 ILE A CA 1
ATOM 730 C C . ILE A 1 88 ? -6.605 -3.527 -0.221 1.00 95.06 88 ILE A C 1
ATOM 732 O O . ILE A 1 88 ? -7.289 -3.733 0.778 1.00 95.06 88 ILE A O 1
ATOM 736 N N . SER A 1 89 ? -6.835 -2.499 -1.044 1.00 96.19 89 SER A N 1
ATOM 737 C CA . SER A 1 89 ? -7.766 -1.406 -0.723 1.00 96.19 89 SER A CA 1
ATOM 738 C C . SER A 1 89 ? -9.021 -1.343 -1.602 1.00 96.19 89 SER A C 1
ATOM 740 O O . SER A 1 89 ? -10.016 -0.757 -1.191 1.00 96.19 89 SER A O 1
ATOM 742 N N . TYR A 1 90 ? -9.026 -1.955 -2.785 1.00 96.75 90 TYR A N 1
ATOM 743 C CA . TYR A 1 90 ? -10.178 -1.935 -3.685 1.00 96.75 90 TYR A CA 1
ATOM 744 C C . TYR A 1 90 ? -11.358 -2.748 -3.129 1.00 96.75 90 TYR A C 1
ATOM 746 O O . TYR A 1 90 ? -11.212 -3.932 -2.810 1.00 96.75 90 TYR A O 1
ATOM 754 N N . GLN A 1 91 ? -12.543 -2.134 -3.080 1.00 95.12 91 GLN A N 1
ATOM 755 C CA . GLN A 1 91 ? -13.773 -2.733 -2.551 1.00 95.12 91 GLN A CA 1
ATOM 756 C C . GLN A 1 91 ? -14.908 -2.682 -3.591 1.00 95.12 91 GLN A C 1
ATOM 758 O O . GLN A 1 91 ? -15.638 -1.695 -3.657 1.00 95.12 91 GLN A O 1
ATOM 763 N N . PRO A 1 92 ? -15.107 -3.733 -4.412 1.00 93.56 92 PRO A N 1
ATOM 764 C CA . PRO A 1 92 ? -16.059 -3.699 -5.530 1.00 93.56 92 PRO A CA 1
ATOM 765 C C . PRO A 1 92 ? -17.522 -3.499 -5.114 1.00 93.56 92 PRO A C 1
ATOM 767 O O . PRO A 1 92 ? -18.322 -3.055 -5.930 1.00 93.56 92 PRO A O 1
ATOM 770 N N . SER A 1 93 ? -17.878 -3.841 -3.875 1.00 92.50 93 SER A N 1
ATOM 771 C CA . SER A 1 93 ? -19.236 -3.713 -3.339 1.00 92.50 93 SER A CA 1
ATOM 772 C C . SER A 1 93 ? -19.619 -2.286 -2.934 1.00 92.50 93 SER A C 1
ATOM 774 O O . SER A 1 93 ? -20.797 -2.030 -2.701 1.00 92.50 93 SER A O 1
ATOM 776 N N . ASN A 1 94 ? -18.659 -1.362 -2.828 1.00 91.88 94 ASN A N 1
ATOM 777 C CA . ASN A 1 94 ? -18.921 0.005 -2.377 1.00 91.88 94 ASN A CA 1
ATOM 778 C C . ASN A 1 94 ? -19.362 0.913 -3.530 1.00 91.88 94 ASN A C 1
ATOM 780 O O . ASN A 1 94 ? -18.919 0.753 -4.665 1.00 91.88 94 ASN A O 1
ATOM 784 N N . THR A 1 95 ? -20.143 1.954 -3.216 1.00 94.12 95 THR A N 1
ATOM 785 C CA . THR A 1 95 ? -20.537 2.997 -4.184 1.00 94.12 95 THR A CA 1
ATOM 786 C C . THR A 1 95 ? -19.328 3.659 -4.850 1.00 94.12 95 THR A C 1
ATOM 788 O O . THR A 1 95 ? -19.339 3.900 -6.053 1.00 94.12 95 THR A O 1
ATOM 791 N N . ASN A 1 96 ? -18.274 3.927 -4.073 1.00 95.94 96 ASN A N 1
ATOM 792 C CA . ASN A 1 96 ? -16.951 4.266 -4.590 1.00 95.94 96 ASN A CA 1
ATOM 793 C C . ASN A 1 96 ? -15.988 3.113 -4.262 1.00 95.94 96 ASN A C 1
ATOM 795 O O . ASN A 1 96 ? -15.493 3.053 -3.134 1.00 95.94 96 ASN A O 1
ATOM 799 N N . PRO A 1 97 ? -15.681 2.223 -5.223 1.00 97.06 97 PRO A N 1
ATOM 800 C CA . PRO A 1 97 ? -14.794 1.088 -4.980 1.00 97.06 97 PRO A CA 1
ATOM 801 C C . PRO A 1 97 ? -13.353 1.442 -4.605 1.00 97.06 97 PRO A C 1
ATOM 803 O O . PRO A 1 97 ? -12.612 0.585 -4.130 1.00 97.06 97 PRO A O 1
ATOM 806 N N . TRP A 1 98 ? -12.945 2.690 -4.836 1.00 97.88 98 TRP A N 1
ATOM 807 C CA . TRP A 1 98 ? -11.593 3.184 -4.593 1.00 97.88 98 TRP A CA 1
ATOM 808 C C . TRP A 1 98 ? -11.477 4.025 -3.323 1.00 97.88 98 TRP A C 1
ATOM 810 O O . TRP A 1 98 ? -10.412 4.588 -3.075 1.00 97.88 98 TRP A O 1
ATOM 820 N N . SER A 1 99 ? -12.535 4.113 -2.508 1.00 97.50 99 SER A N 1
ATOM 821 C CA . SER A 1 99 ? -12.560 4.983 -1.327 1.00 97.50 99 SER A CA 1
ATOM 822 C C . SER A 1 99 ? -11.406 4.707 -0.364 1.00 97.50 99 SER A C 1
ATOM 824 O O . SER A 1 99 ? -10.775 5.639 0.122 1.00 97.50 99 SER A O 1
ATOM 826 N N . LEU A 1 100 ? -11.077 3.435 -0.114 1.00 97.50 100 LEU A N 1
ATOM 827 C CA . LEU A 1 100 ? -9.953 3.091 0.760 1.00 97.50 100 LEU A CA 1
ATOM 828 C C . LEU A 1 100 ? -8.598 3.271 0.073 1.00 97.50 100 LEU A C 1
ATOM 830 O O . LEU A 1 100 ? -7.609 3.527 0.750 1.00 97.50 100 LEU A O 1
ATOM 834 N N . THR A 1 101 ? -8.528 3.169 -1.254 1.00 97.69 101 THR A N 1
ATOM 835 C CA . THR A 1 101 ? -7.306 3.479 -2.012 1.00 97.69 101 THR A CA 1
ATOM 836 C C . THR A 1 101 ? -6.984 4.967 -1.929 1.00 97.69 101 THR A C 1
ATOM 838 O O . THR A 1 101 ? -5.829 5.342 -1.752 1.00 97.69 101 THR A O 1
ATOM 841 N N . GLU A 1 102 ? -8.015 5.809 -2.004 1.00 97.25 102 GLU A N 1
ATOM 842 C CA . GLU A 1 102 ? -7.919 7.251 -1.773 1.00 97.25 102 GLU A CA 1
ATOM 843 C C . GLU A 1 102 ? -7.429 7.533 -0.351 1.00 97.25 102 GLU A C 1
ATOM 845 O O . GLU A 1 102 ? -6.511 8.329 -0.180 1.00 97.25 102 GLU A O 1
ATOM 850 N N . THR A 1 103 ? -7.949 6.818 0.654 1.00 96.75 103 THR A N 1
ATOM 851 C CA . THR A 1 103 ? -7.463 6.922 2.039 1.00 96.75 103 THR A CA 1
ATOM 852 C C . THR A 1 103 ? -6.010 6.465 2.201 1.00 96.75 103 THR A C 1
ATOM 854 O O . THR A 1 103 ? -5.215 7.153 2.840 1.00 96.75 103 THR A O 1
ATOM 857 N N . LEU A 1 104 ? -5.635 5.329 1.606 1.00 96.31 104 LEU A N 1
ATOM 858 C CA . LEU A 1 104 ? -4.276 4.783 1.662 1.00 96.31 104 LEU A CA 1
ATOM 859 C C . LEU A 1 104 ? -3.253 5.767 1.085 1.00 96.31 104 LEU A C 1
ATOM 861 O O . LEU A 1 104 ? -2.156 5.907 1.620 1.00 96.31 104 LEU A O 1
ATOM 865 N N . LEU A 1 105 ? -3.628 6.452 0.004 1.00 95.56 105 LEU A N 1
ATOM 866 C CA . LEU A 1 105 ? -2.772 7.361 -0.752 1.00 95.56 105 LEU A CA 1
ATOM 867 C C . LEU A 1 105 ? -3.044 8.841 -0.440 1.00 95.56 105 LEU A C 1
ATOM 869 O O . LEU A 1 105 ? -2.643 9.705 -1.214 1.00 95.56 105 LEU A O 1
ATOM 873 N N . LEU A 1 106 ? -3.652 9.151 0.715 1.00 91.50 106 LEU A N 1
ATOM 874 C CA . LEU A 1 106 ? -3.753 10.528 1.226 1.00 91.50 106 LEU A CA 1
ATOM 875 C C . LEU A 1 106 ? -2.376 11.184 1.352 1.00 91.50 106 LEU A C 1
ATOM 877 O O . LEU A 1 106 ? -2.206 12.371 1.083 1.00 91.50 106 LEU A O 1
ATOM 881 N N . SER A 1 107 ? -1.388 10.402 1.787 1.00 89.94 107 SER A N 1
ATOM 882 C CA . SER A 1 107 ? 0.010 10.804 1.808 1.00 89.94 107 SER A CA 1
ATOM 883 C C . SER A 1 107 ? 0.916 9.583 1.692 1.00 89.94 107 SER A C 1
ATOM 885 O O . SER A 1 107 ? 0.552 8.479 2.107 1.00 89.94 107 SER A O 1
ATOM 887 N N . GLN A 1 108 ? 2.139 9.790 1.200 1.00 87.19 108 GLN A N 1
ATOM 888 C CA . GLN A 1 108 ? 3.168 8.747 1.211 1.00 87.19 108 GLN A CA 1
ATOM 889 C C . GLN A 1 108 ? 3.401 8.192 2.625 1.00 87.19 108 GLN A C 1
ATOM 891 O O . GLN A 1 108 ? 3.559 6.987 2.780 1.00 87.19 108 GLN A O 1
ATOM 896 N N . GLN A 1 109 ? 3.365 9.044 3.657 1.00 89.06 109 GLN A N 1
ATOM 897 C CA . GLN A 1 109 ? 3.590 8.614 5.037 1.00 89.06 109 GLN A CA 1
ATOM 898 C C . GLN A 1 109 ? 2.477 7.689 5.542 1.00 89.06 109 GLN A C 1
ATOM 900 O O . GLN A 1 109 ? 2.779 6.660 6.133 1.00 89.06 109 GLN A O 1
ATOM 905 N N . THR A 1 110 ? 1.210 8.018 5.264 1.00 90.31 110 THR A N 1
ATOM 906 C CA . THR A 1 110 ? 0.050 7.178 5.613 1.00 90.31 110 THR A CA 1
ATOM 907 C C . THR A 1 110 ? 0.198 5.769 5.053 1.00 90.31 110 THR A C 1
ATOM 909 O O . THR A 1 110 ? -0.012 4.793 5.771 1.00 90.31 110 THR A O 1
ATOM 912 N N . CYS A 1 111 ? 0.595 5.687 3.783 1.00 92.19 111 CYS A N 1
ATOM 913 C CA . CYS A 1 111 ? 0.820 4.441 3.068 1.00 92.19 111 CYS A CA 1
ATOM 914 C C . CYS A 1 111 ? 1.972 3.637 3.689 1.00 92.19 111 CYS A C 1
ATOM 916 O O . CYS A 1 111 ? 1.774 2.490 4.084 1.00 92.19 111 CYS A O 1
ATOM 918 N N . THR A 1 112 ? 3.149 4.252 3.842 1.00 91.25 112 THR A N 1
ATOM 919 C CA . THR A 1 112 ? 4.339 3.596 4.406 1.00 91.25 112 THR A CA 1
ATOM 920 C C . THR A 1 112 ? 4.102 3.103 5.832 1.00 91.25 112 THR A C 1
ATOM 922 O O . THR A 1 112 ? 4.413 1.955 6.130 1.00 91.25 112 THR A O 1
ATOM 925 N N . ASP A 1 113 ? 3.487 3.929 6.690 1.00 92.69 113 ASP A N 1
ATOM 926 C CA . ASP A 1 113 ? 3.193 3.559 8.081 1.00 92.69 113 ASP A CA 1
ATOM 927 C C . ASP A 1 113 ? 2.367 2.270 8.165 1.00 92.69 113 ASP A C 1
ATOM 929 O O . ASP A 1 113 ? 2.553 1.487 9.083 1.00 92.69 113 ASP A O 1
ATOM 933 N N . LEU A 1 114 ? 1.457 2.040 7.218 1.00 92.62 114 LEU A N 1
ATOM 934 C CA . LEU A 1 114 ? 0.567 0.884 7.242 1.00 92.62 114 LEU A CA 1
ATOM 935 C C . LEU A 1 114 ? 1.165 -0.358 6.573 1.00 92.62 114 LEU A C 1
ATOM 937 O O . LEU A 1 114 ? 0.932 -1.481 7.017 1.00 92.62 114 LEU A O 1
ATOM 941 N N . ILE A 1 115 ? 1.885 -0.168 5.468 1.00 90.94 115 ILE A N 1
ATOM 942 C CA . ILE A 1 115 ? 2.342 -1.268 4.611 1.00 90.94 115 ILE A CA 1
ATOM 943 C C . ILE A 1 115 ? 3.603 -1.942 5.158 1.00 90.94 115 ILE A C 1
ATOM 945 O O . ILE A 1 115 ? 3.783 -3.147 4.956 1.00 90.94 115 ILE A O 1
ATOM 949 N N . ASP A 1 116 ? 4.427 -1.207 5.903 1.00 88.75 116 ASP A N 1
ATOM 950 C CA . ASP A 1 116 ? 5.649 -1.742 6.514 1.00 88.75 116 ASP A CA 1
ATOM 951 C C . ASP A 1 116 ? 5.361 -2.661 7.720 1.00 88.75 116 ASP A C 1
ATOM 953 O O . ASP A 1 116 ? 6.247 -3.366 8.211 1.00 88.75 116 ASP A O 1
ATOM 957 N N . GLU A 1 117 ? 4.114 -2.697 8.194 1.00 88.31 117 GLU A N 1
ATOM 958 C CA . GLU A 1 117 ? 3.706 -3.509 9.337 1.00 88.31 117 GLU A CA 1
ATOM 959 C C . GLU A 1 117 ? 3.579 -4.997 8.988 1.00 88.31 117 GLU A C 1
ATOM 961 O O . GLU A 1 117 ? 3.204 -5.392 7.884 1.00 88.31 117 GLU A O 1
ATOM 966 N N . ALA A 1 118 ? 3.836 -5.872 9.966 1.00 82.25 118 ALA A N 1
ATOM 967 C CA . ALA A 1 118 ? 3.831 -7.323 9.749 1.00 82.25 118 ALA A CA 1
ATOM 968 C C . ALA A 1 118 ? 2.476 -7.859 9.245 1.00 82.25 118 ALA A C 1
ATOM 970 O O . ALA A 1 118 ? 2.437 -8.816 8.465 1.00 82.25 118 ALA A O 1
ATOM 971 N N . TYR A 1 119 ? 1.383 -7.215 9.663 1.00 83.81 119 TYR A N 1
ATOM 972 C CA . TYR A 1 119 ? 0.011 -7.557 9.297 1.00 83.81 119 TYR A CA 1
ATOM 973 C C . TYR A 1 119 ? -0.432 -6.995 7.938 1.00 83.81 119 TYR A C 1
ATOM 975 O O . TYR A 1 119 ? -1.564 -7.247 7.530 1.00 83.81 119 TYR A O 1
ATOM 983 N N . SER A 1 120 ? 0.425 -6.278 7.198 1.00 83.00 120 SER A N 1
ATOM 984 C CA . SER A 1 120 ? 0.051 -5.623 5.931 1.00 83.00 120 SER A CA 1
ATOM 985 C C . SER A 1 120 ? -0.411 -6.568 4.820 1.00 83.00 120 SER A C 1
ATOM 987 O O . SER A 1 120 ? -1.008 -6.154 3.826 1.00 83.00 120 SER A O 1
ATOM 989 N N . ARG A 1 121 ? -0.184 -7.869 5.010 1.00 83.62 121 ARG A N 1
ATOM 990 C CA . ARG A 1 121 ? -0.629 -8.947 4.120 1.00 83.62 121 ARG A CA 1
ATOM 991 C C . ARG A 1 121 ? -2.080 -9.374 4.371 1.00 83.62 121 ARG A C 1
ATOM 993 O O . ARG A 1 121 ? -2.644 -10.082 3.539 1.00 83.62 121 ARG A O 1
ATOM 1000 N N . ASN A 1 122 ? -2.682 -8.955 5.482 1.00 89.94 122 ASN A N 1
ATOM 1001 C CA . ASN A 1 122 ? -4.061 -9.266 5.830 1.00 89.94 122 ASN A CA 1
ATOM 1002 C C . ASN A 1 122 ? -4.983 -8.111 5.408 1.00 89.94 122 ASN A C 1
ATOM 1004 O O . ASN A 1 122 ? -4.938 -7.013 5.966 1.00 89.94 122 ASN A O 1
ATOM 1008 N N . LYS A 1 123 ? -5.837 -8.372 4.412 1.00 91.94 123 LYS A N 1
ATOM 1009 C CA . LYS A 1 123 ? -6.754 -7.362 3.872 1.00 91.94 123 LYS A CA 1
ATOM 1010 C C . LYS A 1 123 ? -7.767 -6.866 4.886 1.00 91.94 123 LYS A C 1
ATOM 1012 O O . LYS A 1 123 ? -8.072 -5.685 4.856 1.00 91.94 123 LYS A O 1
ATOM 1017 N N . GLU A 1 124 ? -8.269 -7.732 5.758 1.00 93.06 124 GLU A N 1
ATOM 1018 C CA . GLU A 1 124 ? -9.281 -7.352 6.747 1.00 93.06 124 GLU A CA 1
ATOM 1019 C C . GLU A 1 124 ? -8.723 -6.280 7.684 1.00 93.06 124 GLU A C 1
ATOM 1021 O O . GLU A 1 124 ? -9.349 -5.246 7.912 1.00 93.06 124 GLU A O 1
ATOM 1026 N N . ILE A 1 125 ? -7.480 -6.471 8.138 1.00 94.38 125 ILE A N 1
ATOM 1027 C CA . ILE A 1 125 ? -6.796 -5.510 9.006 1.00 94.38 125 ILE A CA 1
ATOM 1028 C C . ILE A 1 125 ? -6.548 -4.199 8.260 1.00 94.38 125 ILE A C 1
ATOM 1030 O O . ILE A 1 125 ? -6.863 -3.126 8.773 1.00 94.38 125 ILE A O 1
ATOM 1034 N N . ILE A 1 126 ? -6.020 -4.273 7.036 1.00 94.94 126 ILE A N 1
ATOM 1035 C CA . ILE A 1 126 ? -5.738 -3.084 6.226 1.00 94.94 126 ILE A CA 1
ATOM 1036 C C . ILE A 1 126 ? -7.012 -2.296 5.937 1.00 94.94 126 ILE A C 1
ATOM 1038 O O . ILE A 1 126 ? -7.039 -1.081 6.122 1.00 94.94 126 ILE A O 1
ATOM 1042 N N . GLN A 1 127 ? -8.081 -2.970 5.527 1.00 96.31 127 GLN A N 1
ATOM 1043 C CA . GLN A 1 127 ? -9.342 -2.320 5.195 1.00 96.31 127 GLN A CA 1
ATOM 1044 C C . GLN A 1 127 ? -10.013 -1.727 6.433 1.00 96.31 127 GLN A C 1
ATOM 1046 O O . GLN A 1 127 ? -10.457 -0.584 6.368 1.00 96.31 127 GLN A O 1
ATOM 1051 N N . GLY A 1 128 ? -9.999 -2.428 7.572 1.00 96.81 128 GLY A N 1
ATOM 1052 C CA . GLY A 1 128 ? -10.494 -1.884 8.838 1.00 96.81 128 GLY A CA 1
ATOM 1053 C C . GLY A 1 128 ? -9.726 -0.632 9.280 1.00 96.81 128 GLY A C 1
ATOM 1054 O O . GLY A 1 128 ? -10.331 0.378 9.640 1.00 96.81 128 GLY A O 1
ATOM 1055 N N . MET A 1 129 ? -8.393 -0.652 9.175 1.00 97.44 129 MET A N 1
ATOM 1056 C CA . MET A 1 129 ? -7.532 0.497 9.489 1.00 97.44 129 MET A CA 1
ATOM 1057 C C . MET A 1 129 ? -7.799 1.699 8.579 1.00 97.44 129 MET A C 1
ATOM 1059 O O . MET A 1 129 ? -7.938 2.826 9.058 1.00 97.44 129 MET A O 1
ATOM 1063 N N . LEU A 1 130 ? -7.897 1.470 7.267 1.00 97.38 130 LEU A N 1
ATOM 1064 C CA . LEU A 1 130 ? -8.194 2.525 6.298 1.00 97.38 130 LEU A CA 1
ATOM 1065 C C . LEU A 1 130 ? -9.604 3.085 6.500 1.00 97.38 130 LEU A C 1
ATOM 1067 O O . LEU A 1 130 ? -9.787 4.299 6.460 1.00 97.38 130 LEU A O 1
ATOM 1071 N N . GLN A 1 131 ? -10.590 2.235 6.789 1.00 97.75 131 GLN A N 1
ATOM 1072 C CA . GLN A 1 131 ? -11.950 2.682 7.075 1.00 97.75 131 GLN A CA 1
ATOM 1073 C C . GLN A 1 131 ? -12.005 3.535 8.350 1.00 97.75 131 GLN A C 1
ATOM 1075 O O . GLN A 1 131 ? -12.693 4.555 8.377 1.00 97.75 131 GLN A O 1
ATOM 1080 N N . ALA A 1 132 ? -11.243 3.173 9.387 1.00 97.88 132 ALA A N 1
ATOM 1081 C CA . ALA A 1 132 ? -11.137 3.974 10.602 1.00 97.88 132 ALA A CA 1
ATOM 1082 C C . ALA A 1 132 ? -10.520 5.351 10.333 1.00 97.88 132 ALA A C 1
ATOM 1084 O O . ALA A 1 132 ? -11.047 6.355 10.811 1.00 97.88 132 ALA A O 1
ATOM 1085 N N . LEU A 1 133 ? -9.434 5.414 9.553 1.00 97.56 133 LEU A N 1
ATOM 1086 C CA . LEU A 1 133 ? -8.802 6.684 9.186 1.00 97.56 133 LEU A CA 1
ATOM 1087 C C . LEU A 1 133 ? -9.738 7.561 8.351 1.00 97.56 133 LEU A C 1
ATOM 1089 O O . LEU A 1 133 ? -9.833 8.762 8.600 1.00 97.56 133 LEU A O 1
ATOM 1093 N N . LYS A 1 134 ? -10.452 6.958 7.396 1.00 96.81 134 LYS A N 1
ATOM 1094 C CA . LYS A 1 134 ? -11.454 7.647 6.582 1.00 96.81 134 LYS A CA 1
ATOM 1095 C C . LYS A 1 134 ? -12.527 8.285 7.463 1.00 96.81 134 LYS A C 1
ATOM 1097 O O . LYS A 1 134 ? -12.731 9.491 7.369 1.00 96.81 134 LYS A O 1
ATOM 1102 N N . ASN A 1 135 ? -13.154 7.503 8.342 1.00 97.44 135 ASN A N 1
ATOM 1103 C CA . ASN A 1 135 ? -14.198 8.002 9.238 1.00 97.44 135 ASN A CA 1
ATOM 1104 C C . ASN A 1 135 ? -13.662 9.102 10.160 1.00 97.44 135 ASN A C 1
ATOM 1106 O O . ASN A 1 135 ? -14.285 10.144 10.307 1.00 97.44 135 ASN A O 1
ATOM 1110 N N . PHE A 1 136 ? -12.469 8.912 10.732 1.00 96.75 136 PHE A N 1
ATOM 1111 C CA . PHE A 1 136 ? -11.842 9.917 11.589 1.00 96.75 136 PHE A CA 1
ATOM 1112 C C . PHE A 1 136 ? -11.620 11.248 10.856 1.00 96.75 136 PHE A C 1
ATOM 1114 O O . PHE A 1 136 ? -11.864 12.315 11.414 1.00 96.75 136 PHE A O 1
ATOM 1121 N N . HIS A 1 137 ? -11.190 11.200 9.594 1.00 94.19 137 HIS A N 1
ATOM 1122 C CA . HIS A 1 137 ? -11.014 12.396 8.774 1.00 94.19 137 HIS A CA 1
ATOM 1123 C C . HIS A 1 137 ? -12.353 13.038 8.363 1.00 94.19 137 HIS A C 1
ATOM 1125 O O . HIS A 1 137 ? -12.428 14.256 8.216 1.00 94.19 137 HIS A O 1
ATOM 1131 N N . GLU A 1 138 ? -13.408 12.243 8.164 1.00 95.19 138 GLU A N 1
ATOM 1132 C CA . GLU A 1 138 ? -14.763 12.739 7.878 1.00 95.19 138 GLU A CA 1
ATOM 1133 C C . GLU A 1 138 ? -15.386 13.433 9.101 1.00 95.19 138 GLU A C 1
ATOM 1135 O O . GLU A 1 138 ? -15.960 14.514 8.958 1.00 95.19 138 GLU A O 1
ATOM 1140 N N . ASP A 1 139 ? -15.205 12.871 10.298 1.00 96.69 139 ASP A N 1
ATOM 1141 C CA . ASP A 1 139 ? -15.731 13.420 11.553 1.00 96.69 139 ASP A CA 1
ATOM 1142 C C . ASP A 1 139 ? -14.928 14.637 12.046 1.00 96.69 139 ASP A C 1
ATOM 1144 O O . ASP A 1 139 ? -15.492 15.589 12.593 1.00 96.69 139 ASP A O 1
ATOM 1148 N N . TYR A 1 140 ? -13.608 14.645 11.818 1.00 95.25 140 TYR A N 1
ATOM 1149 C CA . TYR A 1 140 ? -12.688 15.684 12.296 1.00 95.25 140 TYR A CA 1
ATOM 1150 C C . TYR A 1 140 ? -11.832 16.290 11.165 1.00 95.25 140 TYR A C 1
ATOM 1152 O O . TYR A 1 140 ? -10.601 16.277 11.236 1.00 95.25 140 TYR A O 1
ATOM 1160 N N . PRO A 1 141 ? -12.436 16.924 10.141 1.00 92.19 141 PRO A N 1
ATOM 1161 C CA . PRO A 1 141 ? -11.748 17.328 8.905 1.00 92.19 141 PRO A CA 1
ATOM 1162 C C . PRO A 1 141 ? -10.671 18.411 9.075 1.00 92.19 141 PRO A C 1
ATOM 1164 O O . PRO A 1 141 ? -9.902 18.675 8.155 1.00 92.19 141 PRO A O 1
ATOM 1167 N N . ARG A 1 142 ? -10.625 19.090 10.228 1.00 92.00 142 ARG A N 1
ATOM 1168 C CA . ARG A 1 142 ? -9.619 20.123 10.544 1.00 92.00 142 ARG A CA 1
ATOM 1169 C C . ARG A 1 142 ? -8.513 19.621 11.469 1.00 92.00 142 ARG A C 1
ATOM 1171 O O . ARG A 1 142 ? -7.596 20.380 11.776 1.00 92.00 142 ARG A O 1
ATOM 1178 N N . LEU A 1 143 ? -8.618 18.386 11.951 1.00 90.75 143 LEU A N 1
ATOM 1179 C CA . LEU A 1 143 ? -7.668 17.821 12.891 1.00 90.75 143 LEU A CA 1
ATOM 1180 C C . LEU A 1 143 ? -6.528 17.138 12.139 1.00 90.75 143 LEU A C 1
ATOM 1182 O O . LEU A 1 143 ? -6.741 16.351 11.219 1.00 90.75 143 LEU A O 1
ATOM 1186 N N . ALA A 1 144 ? -5.295 17.424 12.548 1.00 89.88 144 ALA A N 1
ATOM 1187 C CA . ALA A 1 144 ? -4.136 16.740 11.998 1.00 89.88 144 ALA A CA 1
ATOM 1188 C C . ALA A 1 144 ? -4.176 15.252 12.385 1.00 89.88 144 ALA A C 1
ATOM 1190 O O . ALA A 1 144 ? -4.122 14.907 13.564 1.00 89.88 144 ALA A O 1
ATOM 1191 N N . PHE A 1 145 ? -4.232 14.366 11.391 1.00 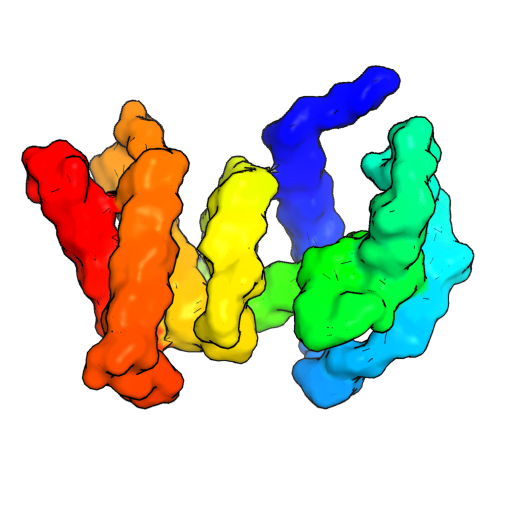89.44 145 PHE A N 1
ATOM 1192 C CA . PHE A 1 145 ? -4.363 12.925 11.617 1.00 89.44 145 PHE A CA 1
ATOM 1193 C C . PHE A 1 145 ? -3.024 12.175 11.639 1.00 89.44 145 PHE A C 1
ATOM 1195 O O . PHE A 1 145 ? -2.990 11.038 12.092 1.00 89.44 145 PHE A O 1
ATOM 1202 N N . THR A 1 146 ? -1.908 12.777 11.205 1.00 90.00 146 THR A N 1
ATOM 1203 C CA . THR A 1 146 ? -0.614 12.077 11.058 1.00 90.00 146 THR A CA 1
ATOM 1204 C C . THR A 1 146 ? -0.107 11.461 12.365 1.00 90.00 146 THR A C 1
ATOM 1206 O O . THR A 1 146 ? 0.274 10.291 12.394 1.00 90.00 146 THR A O 1
ATOM 1209 N N . THR A 1 147 ? -0.109 12.227 13.462 1.00 92.00 147 THR A N 1
ATOM 1210 C CA . THR A 1 147 ? 0.312 11.716 14.777 1.00 92.00 147 THR A CA 1
ATOM 1211 C C . THR A 1 147 ? -0.673 10.669 15.306 1.00 92.00 147 THR A C 1
ATOM 1213 O O . THR A 1 147 ? -0.218 9.575 15.651 1.00 92.00 147 THR A O 1
ATOM 1216 N N . PRO A 1 148 ? -2.000 10.923 15.308 1.00 93.44 148 PRO A N 1
ATOM 1217 C CA . PRO A 1 148 ? -2.975 9.913 15.702 1.00 93.44 148 PRO A CA 1
ATOM 1218 C C . PRO A 1 148 ? -2.879 8.603 14.919 1.00 93.44 148 PRO A C 1
ATOM 1220 O O . PRO A 1 148 ? -2.902 7.525 15.512 1.00 93.44 148 PRO A O 1
ATOM 1223 N N . TRP A 1 149 ? -2.698 8.702 13.604 1.00 95.25 149 TRP A N 1
ATOM 1224 C CA . TRP A 1 149 ? -2.534 7.572 12.701 1.00 95.25 149 TRP A CA 1
ATOM 1225 C C . TRP A 1 149 ? -1.331 6.714 13.079 1.00 95.25 149 TRP A C 1
ATOM 1227 O O . TRP A 1 149 ? -1.481 5.520 13.326 1.00 95.25 149 TRP A O 1
ATOM 1237 N N . ARG A 1 150 ? -0.147 7.322 13.220 1.00 94.06 150 ARG A N 1
ATOM 1238 C CA . ARG A 1 150 ? 1.073 6.600 13.614 1.00 94.06 150 ARG A CA 1
ATOM 1239 C C . ARG A 1 150 ? 0.920 5.906 14.960 1.00 94.06 150 ARG A C 1
ATOM 1241 O O . ARG A 1 150 ? 1.321 4.753 15.115 1.00 94.06 150 ARG A O 1
ATOM 1248 N N . SER A 1 151 ? 0.327 6.586 15.940 1.00 94.75 151 SER A N 1
ATOM 1249 C CA . SER A 1 151 ? 0.060 5.982 17.246 1.00 94.75 151 SER A CA 1
ATOM 1250 C C . SER A 1 151 ? -0.930 4.817 17.144 1.00 94.75 151 SER A C 1
ATOM 1252 O O . SER A 1 151 ? -0.739 3.804 17.818 1.00 94.75 151 SER A O 1
ATOM 1254 N N . CYS A 1 152 ? -1.945 4.929 16.285 1.00 95.94 152 CYS A N 1
ATOM 1255 C CA . CYS A 1 152 ? -2.933 3.883 16.030 1.00 95.94 152 CYS A CA 1
ATOM 1256 C C . CYS A 1 152 ? -2.319 2.646 15.364 1.00 95.94 152 CYS A C 1
ATOM 1258 O O . CYS A 1 152 ? -2.524 1.528 15.834 1.00 95.94 152 CYS A O 1
ATOM 1260 N N . VAL A 1 153 ? -1.507 2.835 14.324 1.00 95.00 153 VAL A N 1
ATOM 1261 C CA . VAL A 1 153 ? -0.757 1.762 13.651 1.00 95.00 153 VAL A CA 1
ATOM 1262 C C . VAL A 1 153 ? 0.094 0.982 14.659 1.00 95.00 153 VAL A C 1
ATOM 1264 O O . VAL A 1 153 ? -0.005 -0.245 14.747 1.00 95.00 153 VAL A O 1
ATOM 1267 N N . GLN A 1 154 ? 0.850 1.689 15.508 1.00 93.31 154 GLN A N 1
ATOM 1268 C CA . GLN A 1 154 ? 1.647 1.075 16.576 1.00 93.31 154 GLN A CA 1
ATOM 1269 C C . GLN A 1 154 ? 0.789 0.393 17.647 1.00 93.31 154 GLN A C 1
ATOM 1271 O O . GLN A 1 154 ? 1.218 -0.573 18.280 1.00 93.31 154 GLN A O 1
ATOM 1276 N N . TYR A 1 155 ? -0.399 0.924 17.934 1.00 94.50 155 TYR A N 1
ATOM 1277 C CA . TYR A 1 155 ? -1.339 0.307 18.862 1.00 94.50 155 TYR A CA 1
ATOM 1278 C C . TYR A 1 155 ? -1.835 -1.037 18.324 1.00 94.50 155 TYR A C 1
ATOM 1280 O O . TYR A 1 155 ? -1.710 -2.034 19.033 1.00 94.50 155 TYR A O 1
ATOM 1288 N N . ILE A 1 156 ? -2.305 -1.091 17.076 1.00 94.12 156 ILE A N 1
ATOM 1289 C CA . ILE A 1 156 ? -2.781 -2.333 16.453 1.00 94.12 156 ILE A CA 1
ATOM 1290 C C . ILE A 1 156 ? -1.653 -3.353 16.315 1.00 94.12 156 ILE A C 1
ATOM 1292 O O . ILE A 1 156 ? -1.848 -4.512 16.678 1.00 94.12 156 ILE A O 1
ATOM 1296 N N . ASN A 1 157 ? -0.447 -2.927 15.924 1.00 90.94 157 ASN A N 1
ATOM 1297 C CA . ASN A 1 157 ? 0.708 -3.827 15.893 1.00 90.94 157 ASN A CA 1
ATOM 1298 C C . ASN A 1 157 ? 0.976 -4.456 17.275 1.00 90.94 157 ASN A C 1
ATOM 1300 O O . ASN A 1 157 ? 1.159 -5.665 17.400 1.00 90.94 157 ASN A O 1
ATOM 1304 N N . ARG A 1 158 ? 0.896 -3.659 18.351 1.00 90.06 158 ARG A N 1
ATOM 1305 C CA . ARG A 1 158 ? 1.021 -4.164 19.730 1.00 90.06 158 ARG A CA 1
ATOM 1306 C C . ARG A 1 158 ? -0.112 -5.105 20.134 1.00 90.06 158 ARG A C 1
ATOM 1308 O O . ARG A 1 158 ? 0.150 -6.060 20.860 1.00 90.06 158 ARG A O 1
ATOM 1315 N N . GLN A 1 159 ? -1.342 -4.871 19.672 1.00 88.00 159 GLN A N 1
ATOM 1316 C CA . GLN A 1 159 ? -2.445 -5.810 19.909 1.00 88.00 159 GLN A CA 1
ATOM 1317 C C . GLN A 1 159 ? -2.158 -7.178 19.282 1.00 88.00 159 GLN A C 1
ATOM 1319 O O . GLN A 1 159 ? -2.469 -8.190 19.903 1.00 88.00 159 GLN A O 1
ATOM 1324 N N . GLY A 1 160 ? -1.461 -7.233 18.143 1.00 82.50 160 GLY A N 1
ATOM 1325 C CA . GLY A 1 160 ? -1.034 -8.493 17.523 1.00 82.50 160 GLY A CA 1
ATOM 1326 C C . GLY A 1 160 ? -0.064 -9.346 18.342 1.00 82.50 160 GLY A C 1
ATOM 1327 O O . GLY A 1 160 ? 0.089 -10.530 18.059 1.00 82.50 160 GLY A O 1
ATOM 1328 N N . GLY A 1 161 ? 0.553 -8.788 19.388 1.00 81.31 161 GLY A N 1
ATOM 1329 C CA . GLY A 1 161 ? 1.330 -9.563 20.360 1.00 81.31 161 GLY A CA 1
ATOM 1330 C C . GLY A 1 161 ? 0.484 -10.250 21.440 1.00 81.31 161 GLY A C 1
ATOM 1331 O O . GLY A 1 161 ? 0.995 -11.109 22.152 1.00 81.31 161 GLY A O 1
ATOM 1332 N N . ILE A 1 162 ? -0.786 -9.863 21.587 1.00 83.00 162 ILE A N 1
ATOM 1333 C CA . ILE A 1 162 ? -1.687 -10.311 22.664 1.00 83.00 162 ILE A CA 1
ATOM 1334 C C . ILE A 1 162 ? -2.845 -11.135 22.093 1.00 83.00 162 ILE A C 1
ATOM 1336 O O . ILE A 1 162 ? -3.288 -12.104 22.705 1.00 83.00 162 ILE A O 1
ATOM 1340 N N . VAL A 1 163 ? -3.328 -10.756 20.911 1.00 81.62 163 VAL A N 1
ATOM 1341 C CA . VAL A 1 163 ? -4.416 -11.417 20.194 1.00 81.62 163 VAL A CA 1
ATOM 1342 C C . VAL A 1 163 ? -3.961 -11.788 18.791 1.00 81.62 163 VAL A C 1
ATOM 1344 O O . VAL A 1 163 ? -3.189 -11.068 18.162 1.00 81.62 163 VAL A O 1
ATOM 1347 N N . ASN A 1 164 ? -4.461 -12.909 18.275 1.00 82.38 164 ASN A N 1
ATOM 1348 C CA . ASN A 1 164 ? -4.213 -13.264 16.888 1.00 82.38 164 ASN A CA 1
ATOM 1349 C C . ASN A 1 164 ? -5.121 -12.413 15.983 1.00 82.38 164 ASN A C 1
ATOM 1351 O O . ASN A 1 164 ? -6.316 -12.690 15.861 1.00 82.38 164 ASN A O 1
ATOM 1355 N N . LEU A 1 165 ? -4.541 -11.368 15.381 1.00 83.06 165 LEU A N 1
ATOM 1356 C CA . LEU A 1 165 ? -5.267 -10.419 14.533 1.00 83.06 165 LEU A CA 1
ATOM 1357 C C . LEU A 1 165 ? -5.894 -11.079 13.300 1.00 83.06 165 LEU A C 1
ATOM 1359 O O . LEU A 1 165 ? -6.869 -10.546 12.782 1.00 83.06 165 LEU A O 1
ATOM 1363 N N . ASP A 1 166 ? -5.398 -12.239 12.857 1.00 80.81 166 ASP A N 1
ATOM 1364 C CA . ASP A 1 166 ? -5.924 -12.916 11.668 1.00 80.81 166 ASP A CA 1
ATOM 1365 C C . ASP A 1 166 ? -7.357 -13.437 11.851 1.00 80.81 166 ASP A C 1
ATOM 1367 O O . ASP A 1 166 ? -8.040 -13.708 10.867 1.00 80.81 166 ASP A O 1
ATOM 1371 N N . TYR A 1 167 ? -7.833 -13.538 13.096 1.00 85.44 167 TYR A N 1
ATOM 1372 C CA . TYR A 1 167 ? -9.215 -13.911 13.413 1.00 85.44 167 TYR A CA 1
ATOM 1373 C C . TYR A 1 167 ? -10.136 -12.708 13.653 1.00 85.44 167 TYR A C 1
ATOM 1375 O O . TYR A 1 167 ? -11.322 -12.892 13.928 1.00 85.44 167 TYR A O 1
ATOM 1383 N N . ILE A 1 168 ? -9.613 -11.482 13.586 1.00 87.56 168 ILE A N 1
ATOM 1384 C CA . ILE A 1 168 ? -10.389 -10.264 13.812 1.00 87.56 168 ILE A CA 1
ATOM 1385 C C . ILE A 1 168 ? -10.848 -9.720 12.457 1.00 87.56 168 ILE A C 1
ATOM 1387 O O . ILE A 1 168 ? -10.029 -9.375 11.610 1.00 87.56 168 ILE A O 1
ATOM 1391 N N . GLY A 1 169 ? -12.165 -9.632 12.257 1.00 92.25 169 GLY A N 1
ATOM 1392 C CA . GLY A 1 169 ? -12.743 -9.063 11.036 1.00 92.25 169 GLY A CA 1
ATOM 1393 C C . GLY A 1 169 ? -12.521 -7.551 10.915 1.00 92.25 169 GLY A C 1
ATOM 1394 O O . GLY A 1 169 ? -12.308 -6.865 11.924 1.00 92.25 169 GLY A O 1
ATOM 1395 N N . ALA A 1 170 ? -12.621 -7.027 9.687 1.00 93.81 170 ALA A N 1
ATOM 1396 C CA . ALA A 1 170 ? -12.395 -5.612 9.388 1.00 93.81 170 ALA A CA 1
ATOM 1397 C C . ALA A 1 170 ? -13.203 -4.654 10.281 1.00 93.81 170 ALA A C 1
ATOM 1399 O O . ALA A 1 170 ? -12.635 -3.683 10.779 1.00 93.81 170 ALA A O 1
ATOM 1400 N N . ASP A 1 171 ? -14.475 -4.956 10.563 1.00 95.25 171 ASP A N 1
ATOM 1401 C CA . ASP A 1 171 ? -15.351 -4.111 11.393 1.00 95.25 171 ASP A CA 1
ATOM 1402 C C . ASP A 1 171 ? -14.786 -3.897 12.803 1.00 95.25 171 ASP A C 1
ATOM 1404 O O . ASP A 1 171 ? -14.812 -2.792 13.351 1.00 95.25 171 ASP A O 1
ATOM 1408 N N . LYS A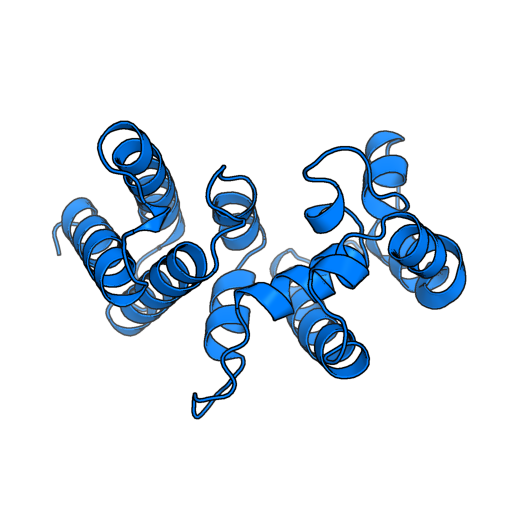 1 172 ? -14.222 -4.954 13.402 1.00 95.00 172 LYS A N 1
ATOM 1409 C CA . LYS A 1 172 ? -13.670 -4.864 14.754 1.00 95.00 172 LYS A CA 1
ATOM 1410 C C . LYS A 1 172 ? -12.328 -4.140 14.763 1.00 95.00 172 LYS A C 1
ATOM 1412 O O . LYS A 1 172 ? -12.073 -3.359 15.680 1.00 95.00 172 LYS A O 1
ATOM 1417 N N . ILE A 1 173 ? -11.492 -4.354 13.744 1.00 96.25 173 ILE A N 1
ATOM 1418 C CA . ILE A 1 173 ? -10.254 -3.581 13.562 1.00 96.25 173 ILE A CA 1
ATOM 1419 C C . ILE A 1 173 ? -10.577 -2.096 13.393 1.00 96.25 173 ILE A C 1
ATOM 1421 O O . ILE A 1 173 ? -9.949 -1.261 14.044 1.00 96.25 173 ILE A O 1
ATOM 1425 N N . GLN A 1 174 ? -11.585 -1.772 12.582 1.00 97.44 174 GLN A N 1
ATOM 1426 C CA . GLN A 1 174 ? -12.060 -0.408 12.384 1.00 97.44 174 GLN A CA 1
ATOM 1427 C C . GLN A 1 174 ? -12.493 0.225 13.709 1.00 97.44 174 GLN A C 1
ATOM 1429 O O . GLN A 1 174 ? -12.035 1.317 14.040 1.00 97.44 174 GLN A O 1
ATOM 1434 N N . GLU A 1 175 ? -13.339 -0.459 14.485 1.00 97.38 175 GLU A N 1
ATOM 1435 C CA . GLU A 1 175 ? -13.807 0.018 15.790 1.00 97.38 175 GLU A CA 1
ATOM 1436 C C . GLU A 1 175 ? -12.630 0.300 16.738 1.00 97.38 175 GLU A C 1
ATOM 1438 O O . GLU A 1 175 ? -12.543 1.372 17.339 1.00 97.38 175 GLU A O 1
ATOM 1443 N N . MET A 1 176 ? -11.686 -0.642 16.847 1.00 95.94 176 MET A N 1
ATOM 1444 C CA . MET A 1 176 ? -10.505 -0.505 17.704 1.00 95.94 176 MET A CA 1
ATOM 1445 C C . MET A 1 176 ? -9.628 0.680 17.290 1.00 95.94 176 MET A C 1
ATOM 1447 O O . MET A 1 176 ? -9.206 1.463 18.143 1.00 95.94 176 MET A O 1
ATOM 1451 N N . ALA A 1 177 ? -9.358 0.812 15.992 1.00 97.00 177 ALA A N 1
ATOM 1452 C CA . ALA A 1 177 ? -8.513 1.862 15.442 1.00 97.00 177 ALA A CA 1
ATOM 1453 C C . ALA A 1 177 ? -9.149 3.251 15.598 1.00 97.00 177 ALA A C 1
ATOM 1455 O O . ALA A 1 177 ? -8.505 4.182 16.088 1.00 97.00 177 ALA A O 1
ATOM 1456 N N . TYR A 1 178 ? -10.430 3.382 15.248 1.00 97.94 178 TYR A N 1
ATOM 1457 C CA . TYR A 1 178 ? -11.168 4.638 15.359 1.00 97.94 178 TYR A CA 1
ATOM 1458 C C . TYR A 1 178 ? -11.253 5.106 16.817 1.00 97.94 178 TYR A C 1
ATOM 1460 O O . TYR A 1 178 ? -10.845 6.226 17.131 1.00 97.94 178 TYR A O 1
ATOM 1468 N N . ASN A 1 179 ? -11.679 4.224 17.729 1.00 97.38 179 ASN A N 1
ATOM 1469 C CA . ASN A 1 179 ? -11.787 4.547 19.153 1.00 97.38 179 ASN A CA 1
ATOM 1470 C C . ASN A 1 179 ? -10.434 4.940 19.755 1.00 97.38 179 ASN A C 1
ATOM 1472 O O . ASN A 1 179 ? -10.366 5.828 20.606 1.00 97.38 179 ASN A O 1
ATOM 1476 N N . TYR A 1 180 ? -9.344 4.305 19.315 1.00 97.19 180 TYR A N 1
ATOM 1477 C CA . TYR A 1 180 ? -8.006 4.679 19.754 1.00 97.19 180 TYR A CA 1
ATOM 1478 C C . TYR A 1 180 ? -7.630 6.092 19.289 1.00 97.19 180 TYR A C 1
ATOM 1480 O O . TYR A 1 180 ? -7.168 6.886 20.109 1.00 97.19 180 TYR A O 1
ATOM 1488 N N . MET A 1 181 ? -7.859 6.430 18.013 1.00 96.81 181 MET A N 1
ATOM 1489 C CA . MET A 1 181 ? -7.580 7.770 17.479 1.00 96.81 181 MET A CA 1
ATOM 1490 C C . MET A 1 181 ? -8.419 8.859 18.159 1.00 96.81 181 MET A C 1
ATOM 1492 O O . MET A 1 181 ? -7.879 9.908 18.496 1.00 96.81 181 MET A O 1
ATOM 1496 N N . VAL A 1 182 ? -9.701 8.612 18.430 1.00 96.56 182 VAL A N 1
ATOM 1497 C CA . VAL A 1 182 ? -10.565 9.528 19.200 1.00 96.56 182 VAL A CA 1
ATOM 1498 C C . VAL A 1 182 ? -10.006 9.735 20.612 1.00 96.56 182 VAL A C 1
ATOM 1500 O O . VAL A 1 182 ? -9.734 10.865 21.022 1.00 96.56 182 VAL A O 1
ATOM 1503 N N . LYS A 1 183 ? -9.700 8.637 21.316 1.00 95.94 183 LYS A N 1
ATOM 1504 C CA . LYS A 1 183 ? -9.193 8.664 22.694 1.00 95.94 183 LYS A CA 1
ATOM 1505 C C . LYS A 1 183 ? -7.903 9.471 22.849 1.00 95.94 183 LYS A C 1
ATOM 1507 O O . LYS A 1 183 ? -7.791 10.253 23.787 1.00 95.94 183 LYS A O 1
ATOM 1512 N N . ILE A 1 184 ? -6.914 9.287 21.972 1.00 94.69 184 ILE A N 1
ATOM 1513 C CA . ILE A 1 184 ? -5.621 9.994 22.091 1.00 94.69 184 ILE A CA 1
ATOM 1514 C C . ILE A 1 184 ? -5.715 11.490 21.766 1.00 94.69 184 ILE A C 1
ATOM 1516 O O . ILE A 1 184 ? -4.811 12.240 22.126 1.00 94.69 184 ILE A O 1
ATOM 1520 N N . ASN A 1 185 ? -6.798 11.922 21.115 1.00 90.56 185 ASN A N 1
ATOM 1521 C CA . ASN A 1 185 ? -7.092 13.332 20.869 1.00 90.56 185 ASN A CA 1
ATOM 1522 C C . ASN A 1 185 ? -8.036 13.941 21.922 1.00 90.56 185 ASN A C 1
ATOM 1524 O O . ASN A 1 185 ? -8.328 15.130 21.834 1.00 90.56 185 ASN A O 1
ATOM 1528 N N . ASN A 1 186 ? -8.460 13.169 22.933 1.00 89.44 186 ASN A N 1
ATOM 1529 C CA . ASN A 1 186 ? -9.439 13.574 23.953 1.00 89.44 186 ASN A CA 1
ATOM 1530 C C . ASN A 1 186 ? -10.766 14.079 23.352 1.00 89.44 186 ASN A C 1
ATOM 1532 O O . ASN A 1 186 ? -11.304 15.091 23.808 1.00 89.44 186 ASN A O 1
ATOM 1536 N N . LEU A 1 187 ? -11.243 13.391 22.313 1.00 81.38 187 LEU A N 1
ATOM 1537 C CA . LEU A 1 187 ? -12.514 13.653 21.633 1.00 81.38 187 LEU A CA 1
ATOM 1538 C C . LEU A 1 187 ? -13.630 12.746 22.162 1.00 81.38 187 LEU A C 1
ATOM 1540 O O . LEU A 1 187 ? -13.304 11.639 22.656 1.00 81.38 187 LEU A O 1
#

Sequence (187 aa):
PNASDTEKSQDDLVNTKLLYDAFKTLTPLQATNKYMWSYLAHVVFKDYVIGRWMENARENTIKTRFFVVGKDGLFDNAISRLWWFGYISYQPSNTNPWSLTETLLLSQQTCTDLIDEAYSRNKEIIQGMLQALKNFHEDYPRLAFTTPWRSCVQYINRQGGIVNLDYIGADKIQEMAYNYMVKINNL

Radius of gyration: 16.85 Å; chains: 1; bounding box: 43×36×44 Å